Protein AF-A0A382U600-F1 (afdb_monomer_lite)

Secondary structure (DSSP, 8-state):
------TTSEEEEEETTTTT--STTBPEE-STT-EE---S-PPSEEEEEEEEEE-TT--EEE-SSPPEEEEE-SS-PPPP--TTBTBPPSS---SSEEEEEEEESTTSTT---PPEEEEEGGGTT--EE-EE-SSSSEEEEEEEE-TT-EEEEEEEEESTT-B-SSPPEEEEESSSEEPPPEEGGG-PPPSPPPEEEEEEEEEE-TT---S-EEEEEGGGTT--EE-B-SS-TT-SSTTSSEEEEEEEEEEET--EEEEEEE-B-SSS-B-SS-SSSSS-SEEHHHHHTPPPEEE-

pLDDT: mean 87.43, std 11.0, range [31.42, 98.62]

Radius of gyration: 28.25 Å; chains: 1; bounding box: 65×39×79 Å

InterPro domains:
  IPR013783 Immunoglobulin-like fold [G3DSA:2.60.40.10] (4-78)
  IPR013784 Carbohydrate-binding-like fold [SSF49452] (6-74)
  IPR013784 Carbohydrate-binding-like fold [SSF49452] (95-184)
  IPR061453 Choice-of-anchor X domain [NF041940] (228-247)

Foldseek 3Di:
DPQPFDPQKWKAKAWPVHPRDDRPRTWPDPFTSDTDTDDPPDDFDKMWIWIWIQHPVRDIDTQPDDIDIDGDDPDDDDDDDDRNPPPDPPDDDDLWAKEKAKAFALLPFPDDPQFKWKAWPQHPRATDTWDDPPPHRMTMDMGIHHQCWDKIWMWMARHGVNTAPDDTDIDTTNHHHYHDYAYRNNGHHDPDDKDFDKDKDKDADPPLPFDWKWKAWVQNVRDTHGWAQCCDQPHNHHPRRITMHIDGGRIPPDKMWMFMKRQDPVPPHGDDRPPCPVVGIDGPCVVVPHGTDMDD

Structure (mmCIF, N/CA/C/O backbone):
data_AF-A0A382U600-F1
#
_entry.id   AF-A0A382U600-F1
#
loop_
_atom_site.group_PDB
_atom_site.id
_atom_site.type_symbol
_atom_site.label_atom_id
_atom_site.label_alt_id
_atom_site.label_comp_id
_atom_site.label_asym_id
_atom_site.label_entity_id
_atom_site.label_seq_id
_atom_site.pdbx_PDB_ins_code
_atom_site.Cartn_x
_atom_site.Cartn_y
_atom_site.Cartn_z
_atom_site.occupancy
_atom_site.B_iso_or_equiv
_atom_site.auth_seq_id
_atom_site.auth_comp_id
_atom_site.auth_asym_id
_atom_site.auth_atom_id
_atom_site.pdbx_PDB_model_num
ATOM 1 N N . ALA A 1 1 ? -2.419 -12.471 22.777 1.00 31.42 1 ALA A N 1
ATOM 2 C CA . ALA A 1 1 ? -3.374 -13.246 21.961 1.00 31.42 1 ALA A CA 1
ATOM 3 C C . ALA A 1 1 ? -3.534 -12.513 20.635 1.00 31.42 1 ALA A C 1
ATOM 5 O O . ALA A 1 1 ? -3.368 -11.297 20.668 1.00 31.42 1 ALA A O 1
ATOM 6 N N . PRO A 1 2 ? -3.755 -13.184 19.492 1.00 40.12 2 PRO A N 1
ATOM 7 C CA . PRO A 1 2 ? -4.091 -12.456 18.274 1.00 40.12 2 PRO A CA 1
ATOM 8 C C . PRO A 1 2 ? -5.391 -11.695 18.557 1.00 40.12 2 PRO A C 1
ATOM 10 O O . PRO A 1 2 ? -6.394 -12.310 18.910 1.00 40.12 2 PRO A O 1
ATOM 13 N N . GLY A 1 3 ? -5.332 -10.364 18.541 1.00 42.88 3 GLY A N 1
ATOM 14 C CA . GLY A 1 3 ? -6.533 -9.541 18.596 1.00 42.88 3 GLY A CA 1
ATOM 15 C C . GLY A 1 3 ? -7.358 -9.838 17.351 1.00 42.88 3 GLY A C 1
ATOM 16 O O . GLY A 1 3 ? -6.803 -9.948 16.258 1.00 42.88 3 GLY A O 1
ATOM 17 N N . PHE A 1 4 ? -8.660 -10.040 17.514 1.00 56.75 4 PHE A N 1
ATOM 18 C CA . PHE A 1 4 ? -9.558 -10.219 16.383 1.00 56.75 4 PHE A CA 1
ATOM 19 C C . PHE A 1 4 ? -9.823 -8.838 15.786 1.00 56.75 4 PHE A C 1
ATOM 21 O O . PHE A 1 4 ? -10.598 -8.066 16.337 1.00 56.75 4 PHE A O 1
ATOM 28 N N . THR A 1 5 ? -9.125 -8.517 14.699 1.00 48.72 5 THR A N 1
ATOM 29 C CA . THR A 1 5 ? -9.205 -7.220 14.008 1.00 48.72 5 THR A CA 1
ATOM 30 C C . THR A 1 5 ? -10.061 -7.289 12.738 1.00 48.72 5 THR A C 1
ATOM 32 O O . THR A 1 5 ? -10.064 -6.368 11.919 1.00 48.72 5 THR A O 1
ATOM 35 N N . ASP A 1 6 ? -10.760 -8.405 12.517 1.00 56.22 6 ASP A N 1
ATOM 36 C CA . ASP A 1 6 ? -11.590 -8.616 11.335 1.00 56.22 6 ASP A CA 1
ATOM 37 C C . ASP A 1 6 ? -13.023 -8.126 11.582 1.00 56.22 6 ASP A C 1
ATOM 39 O O . ASP A 1 6 ? -13.769 -8.685 12.389 1.00 56.22 6 ASP A O 1
ATOM 43 N N . THR A 1 7 ? -13.418 -7.088 10.844 1.00 56.75 7 THR A N 1
ATOM 44 C CA . THR A 1 7 ? -14.756 -6.484 10.890 1.00 56.75 7 THR A CA 1
ATOM 45 C C . THR A 1 7 ? -15.862 -7.405 10.369 1.00 56.75 7 THR A C 1
ATOM 47 O O . THR A 1 7 ? -17.036 -7.064 10.506 1.00 56.75 7 THR A O 1
ATOM 50 N N . THR A 1 8 ? -15.528 -8.562 9.784 1.00 66.69 8 THR A N 1
ATOM 51 C CA . THR A 1 8 ? -16.519 -9.559 9.342 1.00 66.69 8 THR A CA 1
ATOM 52 C C . THR A 1 8 ? -16.961 -10.525 10.446 1.00 66.69 8 THR A C 1
ATOM 54 O O . THR A 1 8 ? -17.944 -11.245 10.273 1.00 66.69 8 THR A O 1
ATOM 57 N N . SER A 1 9 ? -16.279 -10.526 11.595 1.00 78.38 9 SER A N 1
ATOM 58 C CA . SER A 1 9 ? -16.643 -11.359 12.744 1.00 78.38 9 SER A CA 1
ATOM 59 C C . SER A 1 9 ? -17.726 -10.706 13.609 1.00 78.38 9 SER A C 1
ATOM 61 O O . SER A 1 9 ? -17.741 -9.494 13.823 1.00 78.38 9 SER A O 1
ATOM 63 N N . THR A 1 10 ? -18.629 -11.521 14.157 1.00 87.75 10 THR A N 1
ATOM 64 C CA . THR A 1 10 ? -19.643 -11.074 15.125 1.00 87.75 10 THR A CA 1
ATOM 65 C C . THR A 1 10 ? -19.123 -11.285 16.543 1.00 87.75 10 THR A C 1
ATOM 67 O O . THR A 1 10 ? -18.789 -12.410 16.915 1.00 87.75 10 THR A O 1
ATOM 70 N N . LEU A 1 11 ? -19.081 -10.224 17.349 1.00 91.00 11 LEU A N 1
ATOM 71 C CA . LEU A 1 11 ? -18.792 -10.317 18.779 1.00 91.00 11 LEU A CA 1
ATOM 72 C C . LEU A 1 11 ? -20.113 -10.373 19.550 1.00 91.00 11 LEU A C 1
ATOM 74 O O . LEU A 1 11 ? -20.976 -9.522 19.349 1.00 91.00 11 LEU A O 1
ATOM 78 N N . VAL A 1 12 ? -20.282 -11.364 20.422 1.00 94.88 12 VAL A N 1
ATOM 79 C CA . VAL A 1 12 ? -21.489 -11.523 21.246 1.00 94.88 12 VAL A CA 1
ATOM 80 C C . VAL A 1 12 ? -21.139 -11.625 22.729 1.00 94.88 12 VAL A C 1
ATOM 82 O O . VAL A 1 12 ? -20.096 -12.170 23.102 1.00 94.88 12 VAL A O 1
ATOM 85 N N . ILE A 1 13 ? -22.040 -11.141 23.584 1.00 94.88 13 ILE A N 1
ATOM 86 C CA . ILE A 1 13 ? -21.961 -11.304 25.040 1.00 94.88 13 ILE A CA 1
ATOM 87 C C . ILE A 1 13 ? -22.817 -12.508 25.445 1.00 94.88 13 ILE A C 1
ATOM 89 O O . ILE A 1 13 ? -24.020 -12.551 25.184 1.00 94.88 13 ILE A O 1
ATOM 93 N N . ARG A 1 14 ? -22.224 -13.494 26.121 1.00 95.94 14 ARG A N 1
ATOM 94 C CA . ARG A 1 14 ? -22.938 -14.671 26.648 1.00 95.94 14 ARG A CA 1
ATOM 95 C C . ARG A 1 14 ? -22.681 -14.829 28.133 1.00 95.94 14 ARG A C 1
ATOM 97 O O . ARG A 1 14 ? -21.549 -14.715 28.581 1.00 95.94 14 ARG A O 1
ATOM 104 N N . GLY A 1 15 ? -23.722 -15.125 28.899 1.00 95.75 15 GLY A N 1
ATOM 105 C CA . GLY A 1 15 ? -23.620 -15.186 30.348 1.00 95.75 15 GLY A CA 1
ATOM 106 C C . GLY A 1 15 ? -24.872 -15.702 31.042 1.00 95.75 15 GLY A C 1
ATOM 107 O O . GLY A 1 15 ? -25.793 -16.229 30.413 1.00 95.75 15 GLY A O 1
ATOM 108 N N . SER A 1 16 ? -24.929 -15.540 32.363 1.00 96.38 16 SER A N 1
ATOM 109 C CA . SER A 1 16 ? -26.076 -15.967 33.174 1.00 96.38 16 SER A CA 1
ATOM 110 C C . SER A 1 16 ? -27.387 -15.281 32.766 1.00 96.38 16 SER A C 1
ATOM 112 O O . SER A 1 16 ? -28.452 -15.871 32.938 1.00 96.38 16 SER A O 1
ATOM 114 N N . MET A 1 17 ? -27.314 -14.090 32.165 1.00 92.75 17 MET A N 1
ATOM 115 C CA . MET A 1 17 ? -28.452 -13.323 31.645 1.00 92.75 17 MET A CA 1
ATOM 116 C C . MET A 1 17 ? -29.133 -13.943 30.413 1.00 92.75 17 MET A C 1
ATOM 118 O O . MET A 1 17 ? -30.315 -13.699 30.196 1.00 92.75 17 MET A O 1
ATOM 122 N N . ASN A 1 18 ? -28.419 -14.742 29.611 1.00 92.81 18 ASN A N 1
ATOM 123 C CA . ASN A 1 18 ? -28.934 -15.356 28.377 1.00 92.81 18 ASN A CA 1
ATOM 124 C C . ASN A 1 18 ? -28.659 -16.870 28.306 1.00 92.81 18 ASN A C 1
ATOM 126 O O . ASN A 1 18 ? -28.671 -17.490 27.242 1.00 92.81 18 ASN A O 1
ATOM 130 N N . GLY A 1 19 ? -28.421 -17.492 29.465 1.00 94.31 19 GLY A N 1
ATOM 131 C CA . GLY A 1 19 ? -28.209 -18.934 29.569 1.00 94.31 19 GLY A CA 1
ATOM 132 C C . GLY A 1 19 ? -26.936 -19.431 28.881 1.00 94.31 19 GLY A C 1
ATOM 133 O O . GLY A 1 19 ? -26.901 -20.590 28.476 1.00 94.31 19 GLY A O 1
ATOM 134 N N . TRP A 1 20 ? -25.908 -18.583 28.752 1.00 95.81 20 TRP A N 1
ATOM 135 C CA . TRP A 1 20 ? -24.626 -18.903 28.106 1.00 95.81 20 TRP A CA 1
ATOM 136 C C . TRP A 1 20 ? -24.750 -19.312 26.631 1.00 95.81 20 TRP A C 1
ATOM 138 O O . TRP A 1 20 ? -23.931 -20.076 26.120 1.00 95.81 20 TRP A O 1
ATOM 148 N N . SER A 1 21 ? -25.780 -18.834 25.933 1.00 94.50 21 SER A N 1
ATOM 149 C CA . SER A 1 21 ? -26.072 -19.246 24.559 1.00 94.50 21 SER A CA 1
ATOM 150 C C . SER A 1 21 ? -26.734 -18.133 23.754 1.00 94.50 21 SER A C 1
ATOM 152 O O . SER A 1 21 ? -27.143 -17.115 24.307 1.00 94.50 21 SER A O 1
ATOM 154 N N . GLY A 1 22 ? -26.867 -18.360 22.448 1.00 92.25 22 GLY A N 1
ATOM 155 C CA . GLY A 1 22 ? -27.549 -17.439 21.546 1.00 92.25 22 GLY A CA 1
ATOM 156 C C . GLY A 1 22 ? -26.703 -16.229 21.159 1.00 92.25 22 GLY A C 1
ATOM 157 O O . GLY A 1 22 ? -25.559 -16.072 21.592 1.00 92.25 22 GLY A O 1
ATOM 158 N N . ASN A 1 23 ? -27.293 -15.399 20.303 1.00 92.88 23 ASN A N 1
ATOM 159 C CA . ASN A 1 23 ? -26.668 -14.206 19.730 1.00 92.88 23 ASN A CA 1
ATOM 160 C C . ASN A 1 23 ? -27.530 -12.956 19.975 1.00 92.88 23 ASN A C 1
ATOM 162 O O . ASN A 1 23 ? -27.353 -11.958 19.296 1.00 92.88 23 ASN A O 1
ATOM 166 N N . ASP A 1 24 ? -28.471 -13.010 20.927 1.00 90.25 24 ASP A N 1
ATOM 167 C CA . ASP A 1 24 ? -29.405 -11.907 21.216 1.00 90.25 24 ASP A CA 1
ATOM 168 C C . ASP A 1 24 ? -28.695 -10.640 21.728 1.00 90.25 24 ASP A C 1
ATOM 170 O O . ASP A 1 24 ? -29.292 -9.569 21.814 1.00 90.25 24 ASP A O 1
ATOM 174 N N . TRP A 1 25 ? -27.445 -10.797 22.166 1.00 93.31 25 TRP A N 1
ATOM 175 C CA . TRP A 1 25 ? -26.572 -9.738 22.660 1.00 93.31 25 TRP A CA 1
ATOM 176 C C . TRP A 1 25 ? -25.355 -9.612 21.745 1.00 93.31 25 TRP A C 1
ATOM 178 O O . TRP A 1 25 ? -24.202 -9.721 22.176 1.00 93.31 25 TRP A O 1
ATOM 188 N N . ASP A 1 26 ? -25.632 -9.472 20.455 1.00 93.75 26 ASP A N 1
ATOM 189 C CA . ASP A 1 26 ? -24.655 -9.116 19.445 1.00 93.75 26 ASP A CA 1
ATOM 190 C C . ASP A 1 26 ? -24.199 -7.670 19.634 1.00 93.75 26 ASP A C 1
ATOM 192 O O . ASP A 1 26 ? -24.979 -6.725 19.752 1.00 93.75 26 ASP A O 1
ATOM 196 N N . MET A 1 27 ? -22.887 -7.492 19.715 1.00 92.31 27 MET A N 1
ATOM 197 C CA . MET A 1 27 ? -22.295 -6.180 19.891 1.00 92.31 27 MET A CA 1
ATOM 198 C C . MET A 1 27 ? -22.169 -5.492 18.533 1.00 92.31 27 MET A C 1
ATOM 200 O O . MET A 1 27 ? -21.755 -6.088 17.538 1.00 92.31 27 MET A O 1
ATOM 204 N N . SER A 1 28 ? -22.476 -4.201 18.496 1.00 88.56 28 SER A N 1
ATOM 205 C CA . SER A 1 28 ? -22.309 -3.375 17.303 1.00 88.56 28 SER A CA 1
ATOM 206 C C . SER A 1 28 ? -20.858 -2.916 17.185 1.00 88.56 28 SER A C 1
ATOM 208 O O . SER A 1 28 ? -20.350 -2.260 18.095 1.00 88.56 28 SER A O 1
ATOM 210 N N . ASN A 1 29 ? -20.194 -3.227 16.068 1.00 82.62 29 ASN A N 1
ATOM 211 C CA . ASN A 1 29 ? -18.888 -2.646 15.753 1.00 82.62 29 ASN A CA 1
ATOM 212 C C . ASN A 1 29 ? -19.060 -1.145 15.466 1.00 82.62 29 ASN A C 1
ATOM 214 O O . ASN A 1 29 ? -19.877 -0.764 14.625 1.00 82.62 29 ASN A O 1
ATOM 218 N N . ILE A 1 30 ? -18.305 -0.300 16.165 1.00 75.62 30 ILE A N 1
ATOM 219 C CA . ILE A 1 30 ? -18.362 1.167 16.023 1.00 75.62 30 ILE A CA 1
ATOM 220 C C . ILE A 1 30 ? -17.140 1.737 15.294 1.00 75.62 30 ILE A C 1
ATOM 222 O O . ILE A 1 30 ? -16.911 2.944 15.313 1.00 75.62 30 ILE A O 1
ATOM 226 N N . GLY A 1 31 ? -16.380 0.873 14.620 1.00 60.56 31 GLY A N 1
ATOM 227 C CA 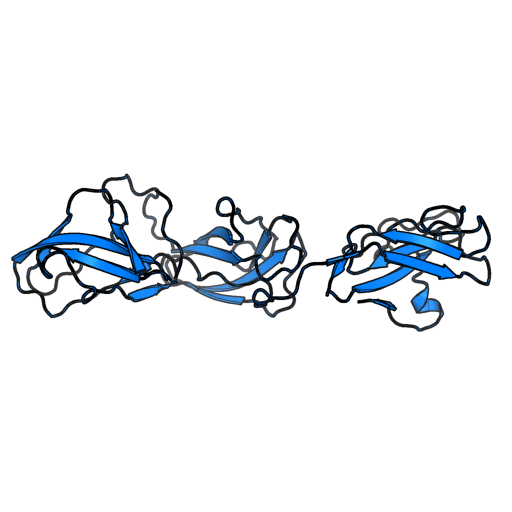. GLY A 1 31 ? -15.136 1.200 13.939 1.00 60.56 31 GLY A CA 1
ATOM 228 C C . GLY A 1 31 ? -13.949 0.509 14.599 1.00 60.56 31 GLY A C 1
ATOM 229 O O . GLY A 1 31 ? -13.669 0.705 15.782 1.00 60.56 31 GLY A O 1
ATOM 230 N N . GLY A 1 32 ? -13.230 -0.284 13.811 1.00 66.31 32 GLY A N 1
ATOM 231 C CA . GLY A 1 32 ? -12.012 -0.945 14.260 1.00 66.31 32 GLY A CA 1
ATOM 232 C C . GLY A 1 32 ? -12.225 -2.048 15.251 1.00 66.31 32 GLY A C 1
ATOM 233 O O . GLY A 1 32 ? -13.131 -2.855 15.082 1.00 66.31 32 GLY A O 1
ATOM 234 N N . ASP A 1 33 ? -11.399 -2.034 16.292 1.00 66.62 33 ASP A N 1
ATOM 235 C CA . ASP A 1 33 ? -11.400 -3.041 17.347 1.00 66.62 33 ASP A CA 1
ATOM 236 C C . ASP A 1 33 ? -12.342 -2.656 18.507 1.00 66.62 33 ASP A C 1
ATOM 238 O O . ASP A 1 33 ? -12.158 -3.089 19.645 1.00 66.62 33 ASP A O 1
ATOM 242 N N . TYR A 1 34 ? -13.352 -1.824 18.228 1.00 73.00 34 TYR A N 1
ATOM 243 C CA . TYR A 1 34 ? -14.307 -1.324 19.213 1.00 73.00 34 TYR A CA 1
ATOM 244 C C . TYR A 1 34 ? -15.705 -1.843 18.914 1.00 73.00 34 TYR A C 1
ATOM 246 O O . TYR A 1 34 ? -16.267 -1.646 17.832 1.00 73.00 34 TYR A O 1
ATOM 254 N N . TRP A 1 35 ? -16.294 -2.452 19.936 1.00 85.31 35 TRP A N 1
ATOM 255 C CA . TRP A 1 35 ? -17.664 -2.931 19.921 1.00 85.31 35 TRP A CA 1
ATOM 256 C C . TRP A 1 35 ? -18.418 -2.358 21.109 1.00 85.31 35 TRP A C 1
ATOM 258 O O . TRP A 1 35 ? -17.878 -2.225 22.206 1.00 85.31 35 TRP A O 1
ATOM 268 N N . THR A 1 36 ? -19.688 -2.038 20.894 1.00 88.75 36 THR A N 1
ATOM 269 C CA . THR A 1 36 ? -20.580 -1.547 21.940 1.00 88.75 36 THR A CA 1
ATOM 270 C C . THR A 1 36 ? -21.854 -2.372 21.990 1.00 88.75 36 THR A C 1
ATOM 272 O O . THR A 1 36 ? -22.334 -2.877 20.974 1.00 88.75 36 THR A O 1
ATOM 275 N N . TYR A 1 37 ? -22.414 -2.499 23.184 1.00 91.69 37 TYR A N 1
ATOM 276 C CA . TYR A 1 37 ? -23.719 -3.094 23.399 1.00 91.69 37 TYR A CA 1
ATOM 277 C C . TYR A 1 37 ? -24.410 -2.363 24.543 1.00 91.69 37 TYR A C 1
ATOM 279 O O . TYR A 1 37 ? -23.806 -2.120 25.586 1.00 91.69 37 TYR A O 1
ATOM 287 N N . ALA A 1 38 ? -25.676 -2.020 24.336 1.00 90.12 38 ALA A N 1
ATOM 288 C CA . ALA A 1 38 ? -26.532 -1.434 25.352 1.00 90.12 38 ALA A CA 1
ATOM 289 C C . ALA A 1 38 ? -27.762 -2.324 25.506 1.00 90.12 38 ALA A C 1
ATOM 291 O O . ALA A 1 38 ? -28.375 -2.713 24.513 1.00 90.12 38 ALA A O 1
ATOM 292 N N . SER A 1 39 ? -28.124 -2.627 26.749 1.00 86.62 39 SER A N 1
ATOM 293 C CA . SER A 1 39 ? -29.314 -3.411 27.060 1.00 86.62 39 SER A CA 1
ATOM 294 C C . SER A 1 39 ? -30.215 -2.651 28.009 1.00 86.62 39 SER A C 1
ATOM 296 O O . SER A 1 39 ? -29.767 -2.144 29.032 1.00 86.62 39 SER A O 1
ATOM 298 N N . ASP A 1 40 ? -31.500 -2.628 27.683 1.00 86.62 40 ASP A N 1
ATOM 299 C CA . ASP A 1 40 ? -32.588 -2.130 28.521 1.00 86.62 40 ASP A CA 1
ATOM 300 C C . ASP A 1 40 ? -33.379 -3.278 29.177 1.00 86.62 40 ASP A C 1
ATOM 302 O O . ASP A 1 40 ? -34.426 -3.061 29.790 1.00 86.62 40 ASP A O 1
ATOM 306 N N . THR A 1 41 ? -32.886 -4.516 29.045 1.00 84.06 41 THR A N 1
ATOM 307 C CA . THR A 1 41 ? -33.609 -5.728 29.458 1.00 84.06 41 THR A CA 1
ATOM 308 C C . THR A 1 41 ? -33.112 -6.344 30.764 1.00 84.06 41 THR A C 1
ATOM 310 O O . THR A 1 41 ? -33.801 -7.204 31.322 1.00 84.06 41 THR A O 1
ATOM 313 N N . LEU A 1 42 ? -31.955 -5.921 31.294 1.00 88.56 42 LEU A N 1
ATOM 314 C CA . LEU A 1 42 ? -31.476 -6.426 32.584 1.00 88.56 42 LEU A CA 1
ATOM 315 C C . LEU A 1 42 ? -32.212 -5.765 33.737 1.00 88.56 42 LEU A C 1
ATOM 317 O O . LEU A 1 42 ? -32.383 -4.553 33.792 1.00 88.56 42 LEU A O 1
ATOM 321 N N . SER A 1 43 ? -32.569 -6.589 34.714 1.00 90.62 43 SER A N 1
ATOM 322 C CA . SER A 1 43 ? -32.941 -6.111 36.042 1.00 90.62 43 SER A CA 1
ATOM 323 C C . SER A 1 43 ? -31.702 -5.960 36.923 1.00 90.62 43 SER A C 1
ATOM 325 O O . SER A 1 43 ? -30.703 -6.650 36.697 1.00 90.62 43 SER A O 1
ATOM 327 N N . ASP A 1 44 ? -31.808 -5.137 37.967 1.00 92.81 44 ASP A N 1
ATOM 328 C CA . ASP A 1 44 ? -30.809 -5.055 39.035 1.00 92.81 44 ASP A CA 1
ATOM 329 C C . ASP A 1 44 ? -30.435 -6.455 39.548 1.00 92.81 44 ASP A C 1
ATOM 331 O O . ASP A 1 44 ? -31.309 -7.288 39.822 1.00 92.81 44 ASP A O 1
ATOM 335 N N . GLY A 1 45 ? -29.139 -6.717 39.693 1.00 93.38 45 GLY A N 1
ATOM 336 C CA . GLY A 1 45 ? -28.636 -8.020 40.112 1.00 93.38 45 GLY A CA 1
ATOM 337 C C . GLY A 1 45 ? -27.185 -8.272 39.723 1.00 93.38 45 GLY A C 1
ATOM 338 O O . GLY A 1 45 ? -26.552 -7.456 39.057 1.00 93.38 45 GLY A O 1
ATOM 339 N N . ASP A 1 46 ? -26.684 -9.432 40.141 1.00 95.19 46 ASP A N 1
ATOM 340 C CA . ASP A 1 46 ? -25.340 -9.903 39.820 1.00 95.19 46 ASP A CA 1
ATOM 341 C C . ASP A 1 46 ? -25.399 -10.981 38.732 1.00 95.19 46 ASP A C 1
ATOM 343 O O . ASP A 1 46 ? -26.148 -11.960 38.825 1.00 95.19 46 ASP A O 1
ATOM 347 N N . TYR A 1 47 ? -24.576 -10.805 37.708 1.00 94.88 47 TYR A N 1
ATOM 348 C CA . TYR A 1 47 ? -24.472 -11.649 36.531 1.00 94.88 47 TYR A CA 1
ATOM 349 C C . TYR A 1 47 ? -23.022 -12.046 36.287 1.00 94.88 47 TYR A C 1
ATOM 351 O O . TYR A 1 47 ? -22.083 -11.435 36.794 1.00 94.88 47 TYR A O 1
ATOM 359 N N . GLU A 1 48 ? -22.862 -13.081 35.474 1.00 96.25 48 GLU A N 1
ATOM 360 C CA . GLU A 1 48 ? -21.570 -13.546 34.988 1.00 96.25 48 GLU A CA 1
ATOM 361 C C . GLU A 1 48 ? -21.620 -13.579 33.468 1.00 96.25 48 GLU A C 1
ATOM 363 O O . GLU A 1 48 ? -22.642 -13.998 32.923 1.00 96.25 48 GLU A O 1
ATOM 368 N N . TYR A 1 49 ? -20.553 -13.176 32.784 1.00 94.44 49 TYR A N 1
ATOM 369 C CA . TYR A 1 49 ? -20.525 -13.163 31.324 1.00 94.44 49 TYR A CA 1
ATOM 370 C C . TYR A 1 49 ? -19.142 -13.417 30.735 1.00 94.44 49 TYR A C 1
ATOM 372 O O . TYR A 1 49 ? -18.126 -13.387 31.432 1.00 94.44 49 TYR A O 1
ATOM 380 N N . LYS A 1 50 ? -19.142 -13.680 29.430 1.00 94.44 50 LYS A N 1
ATOM 381 C CA . LYS A 1 50 ? -17.979 -13.777 28.564 1.00 94.44 50 LYS A CA 1
ATOM 382 C C . LYS A 1 50 ? -18.245 -13.187 27.187 1.00 94.44 50 LYS A C 1
ATOM 384 O O . LYS A 1 50 ? -19.390 -13.161 26.725 1.00 94.44 50 LYS A O 1
ATOM 389 N N . TYR A 1 51 ? -17.169 -12.803 26.514 1.00 93.06 51 TYR A N 1
ATOM 390 C CA . TYR A 1 51 ? -17.179 -12.499 25.088 1.00 93.06 51 TYR A CA 1
ATOM 391 C C . TYR A 1 51 ? -16.968 -13.761 24.241 1.00 93.06 51 TYR A C 1
ATOM 393 O O . TYR A 1 51 ? -16.156 -14.634 24.571 1.00 93.06 51 TYR A O 1
ATOM 401 N N . VAL A 1 52 ? -17.693 -13.843 23.124 1.00 93.50 52 VAL A N 1
ATOM 402 C CA . VAL A 1 52 ? -17.544 -14.897 22.111 1.00 93.50 52 VAL A CA 1
ATOM 403 C C . VAL A 1 52 ? -17.454 -14.255 20.735 1.00 93.50 52 VAL A C 1
ATOM 405 O O . VAL A 1 52 ? -18.309 -13.454 20.365 1.00 93.50 52 VAL A O 1
ATOM 408 N N . VAL A 1 53 ? -16.426 -14.622 19.977 1.00 90.81 53 VAL A N 1
ATOM 409 C CA . VAL A 1 53 ? -16.260 -14.236 18.574 1.00 90.81 53 VAL A CA 1
ATOM 410 C C . VAL A 1 53 ? -16.819 -15.346 17.699 1.00 90.81 53 VAL A C 1
ATOM 412 O O . VAL A 1 53 ? -16.511 -16.518 17.910 1.00 90.81 53 VAL A O 1
ATOM 415 N N . ILE A 1 54 ? -17.629 -14.977 16.715 1.00 90.31 54 ILE A N 1
ATOM 416 C CA . ILE A 1 54 ? -18.189 -15.877 15.712 1.00 90.31 54 ILE A CA 1
ATOM 417 C C . ILE A 1 54 ? -17.688 -15.404 14.348 1.00 90.31 54 ILE A C 1
ATOM 419 O O . ILE A 1 54 ? -18.002 -14.287 13.934 1.00 90.31 54 ILE A O 1
ATOM 423 N N . ASP A 1 55 ? -16.892 -16.227 13.667 1.00 84.06 55 ASP A N 1
ATOM 424 C CA . ASP A 1 55 ? -16.385 -15.895 12.332 1.00 84.06 55 ASP A CA 1
ATOM 425 C C . ASP A 1 55 ? -17.489 -15.979 11.254 1.00 84.06 55 ASP A C 1
ATOM 427 O O . ASP A 1 55 ? -18.607 -16.444 11.499 1.00 84.06 55 ASP A O 1
ATOM 431 N N . ASN A 1 56 ? -17.176 -15.564 10.023 1.00 80.00 56 ASN A N 1
ATOM 432 C CA . ASN A 1 56 ? -18.117 -15.609 8.895 1.00 80.00 56 ASN A CA 1
ATOM 433 C C . ASN A 1 56 ? -18.541 -17.042 8.483 1.00 80.00 56 ASN A C 1
ATOM 435 O O . ASN A 1 56 ? -19.486 -17.222 7.715 1.00 80.00 56 ASN A O 1
ATOM 439 N N . MET A 1 57 ? -17.869 -18.081 8.987 1.00 82.50 57 MET A N 1
ATOM 440 C CA . MET A 1 57 ? -18.250 -19.487 8.802 1.00 82.50 57 MET A CA 1
ATOM 441 C C . MET A 1 57 ? -19.106 -20.026 9.960 1.00 82.50 57 MET A C 1
ATOM 443 O O . MET A 1 57 ? -19.568 -21.168 9.899 1.00 82.50 57 MET A O 1
ATOM 447 N N . GLY A 1 58 ? -19.355 -19.217 10.994 1.00 85.88 58 GLY A N 1
ATOM 448 C CA . GLY A 1 58 ? -20.081 -19.605 12.198 1.00 85.88 58 GLY A CA 1
ATOM 449 C C . GLY A 1 58 ? -19.221 -20.319 13.245 1.00 85.88 58 GLY A C 1
ATOM 450 O O . GLY A 1 58 ? -19.774 -20.908 14.175 1.00 85.88 58 GLY A O 1
ATOM 451 N N . THR A 1 59 ? -17.892 -20.311 13.113 1.00 88.12 59 THR A N 1
ATOM 452 C CA . THR A 1 59 ? -16.982 -20.893 14.105 1.00 88.12 59 THR A CA 1
ATOM 453 C C . THR A 1 59 ? -16.912 -19.994 15.327 1.00 88.12 59 THR A C 1
ATOM 455 O O . THR A 1 59 ? -16.605 -18.808 15.222 1.00 88.12 59 THR A O 1
ATOM 458 N N . GLU A 1 60 ? -17.151 -20.571 16.502 1.00 92.19 60 GLU A N 1
ATOM 459 C CA . GLU A 1 60 ? -17.113 -19.840 17.764 1.00 92.19 60 GLU A CA 1
ATOM 460 C C . GLU A 1 60 ? -15.740 -19.940 18.435 1.00 92.19 60 GLU A C 1
ATOM 462 O O . GLU A 1 60 ? -15.205 -21.033 18.638 1.00 92.19 60 GLU A O 1
ATOM 467 N N . SER A 1 61 ? -15.214 -18.797 18.860 1.00 91.56 61 SER A N 1
ATOM 468 C CA . SER A 1 61 ? -14.054 -18.676 19.738 1.00 91.56 61 SER A CA 1
ATOM 469 C C . SER A 1 61 ? -14.488 -17.997 21.028 1.00 91.56 61 SER A C 1
ATOM 471 O O . SER A 1 61 ? -15.008 -16.887 21.006 1.00 91.56 61 SER A O 1
ATOM 473 N N . TRP A 1 62 ? -14.293 -18.675 22.155 1.00 92.62 62 TRP A N 1
ATOM 474 C CA . TRP A 1 62 ? -14.568 -18.135 23.485 1.00 92.62 62 TRP A CA 1
ATOM 475 C C . TRP A 1 62 ? -13.296 -17.536 24.063 1.00 92.62 62 TRP A C 1
ATOM 477 O O . TRP A 1 62 ? -12.217 -18.102 23.875 1.00 92.62 62 TRP A O 1
ATOM 487 N N . GLU A 1 63 ? -13.423 -16.451 24.822 1.00 88.50 63 GLU A N 1
ATOM 488 C CA . GLU A 1 63 ? -12.284 -15.959 25.591 1.00 88.50 63 GLU A CA 1
ATOM 489 C C . GLU A 1 63 ? -11.831 -16.990 26.635 1.00 88.50 63 GLU A C 1
ATOM 491 O O . GLU A 1 63 ? -12.640 -17.711 27.246 1.00 88.50 63 GLU A O 1
ATOM 496 N N . SER A 1 64 ? -10.519 -17.075 26.830 1.00 87.94 64 SER A N 1
ATOM 497 C CA . SER A 1 64 ? -9.894 -18.110 27.655 1.00 87.94 64 SER A CA 1
ATOM 498 C C . SER A 1 64 ? -9.865 -17.782 29.149 1.00 87.94 64 SER A C 1
ATOM 500 O O . SER A 1 64 ? -9.704 -18.691 29.965 1.00 87.94 64 SER A O 1
ATOM 502 N N . THR A 1 65 ? -10.062 -16.516 29.514 1.00 88.19 65 THR A N 1
ATOM 503 C CA . THR A 1 65 ? -10.090 -16.028 30.903 1.00 88.19 65 THR A CA 1
ATOM 504 C C . THR A 1 65 ? -11.288 -16.548 31.690 1.00 88.19 65 THR A C 1
ATOM 506 O O . THR A 1 65 ? -12.219 -17.106 31.118 1.00 88.19 65 THR A O 1
ATOM 509 N N . ASP A 1 66 ? -11.281 -16.401 33.015 1.00 91.31 66 ASP A N 1
ATOM 510 C CA . ASP A 1 66 ? -12.442 -16.758 33.837 1.00 91.31 66 ASP A CA 1
ATOM 511 C C . ASP A 1 66 ? -13.669 -15.899 33.482 1.00 91.31 66 ASP A C 1
ATOM 513 O O . ASP A 1 66 ? -13.568 -14.871 32.808 1.00 91.31 66 ASP A O 1
ATOM 517 N N . ASN A 1 67 ? -14.848 -16.344 33.919 1.00 93.81 67 ASN A N 1
ATOM 518 C CA . ASN A 1 67 ? -16.077 -15.573 33.767 1.00 93.81 67 ASN A CA 1
ATOM 519 C C . ASN A 1 67 ? -15.953 -14.204 34.446 1.00 93.81 67 ASN A C 1
ATOM 521 O O . ASN A 1 67 ? -15.390 -14.075 35.535 1.00 93.81 67 ASN A O 1
ATOM 525 N N . ARG A 1 68 ? -16.521 -13.188 33.801 1.00 91.38 68 ARG A N 1
ATOM 526 C CA . ARG A 1 68 ? -16.525 -11.808 34.282 1.00 91.38 68 ARG A CA 1
ATOM 527 C C . ARG A 1 68 ? -17.751 -11.570 35.137 1.00 91.38 68 ARG A C 1
ATOM 529 O O . ARG A 1 68 ? -18.847 -11.957 34.742 1.00 91.38 68 ARG A O 1
ATOM 536 N N . THR A 1 69 ? -17.583 -10.866 36.247 1.00 92.50 69 THR A N 1
ATOM 537 C CA . THR A 1 69 ? -18.699 -10.423 37.081 1.00 92.50 69 THR A CA 1
ATOM 538 C C . THR A 1 69 ? -19.309 -9.134 36.524 1.00 92.50 69 THR A C 1
ATOM 540 O O . THR A 1 69 ? -18.603 -8.234 36.071 1.00 92.50 69 THR A O 1
ATOM 543 N N . LEU A 1 70 ? -20.633 -9.023 36.584 1.00 90.62 70 LEU A N 1
ATOM 544 C CA . LEU A 1 70 ? -21.397 -7.828 36.232 1.0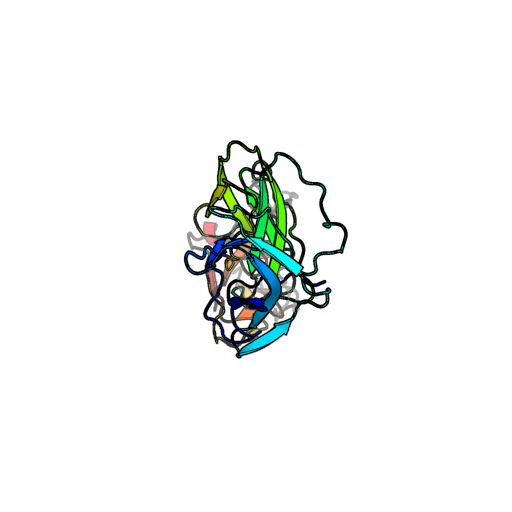0 90.62 70 LEU A CA 1
ATOM 545 C C . LEU A 1 70 ? -22.424 -7.564 37.332 1.00 90.62 70 LEU A C 1
ATOM 547 O O . LEU A 1 70 ? -23.319 -8.376 37.529 1.00 90.62 70 LEU A O 1
ATOM 551 N N . SER A 1 71 ? -22.320 -6.434 38.027 1.00 91.12 71 SER A N 1
ATOM 552 C CA . SER A 1 71 ? -23.333 -5.999 38.995 1.00 91.12 71 SER A CA 1
ATOM 553 C C . SER A 1 71 ? -24.103 -4.822 38.408 1.00 91.12 71 SER A C 1
ATOM 555 O O . SER A 1 71 ? -23.502 -3.810 38.052 1.00 91.12 71 SER A O 1
ATOM 557 N N . VAL A 1 72 ? -25.417 -4.974 38.266 1.00 89.56 72 VAL A N 1
ATOM 558 C CA . VAL A 1 72 ? -26.316 -3.969 37.688 1.00 89.56 72 VAL A CA 1
ATOM 559 C C . VAL A 1 72 ? -27.141 -3.341 38.803 1.00 89.56 72 VAL A C 1
ATOM 561 O O . VAL A 1 72 ? -27.770 -4.054 39.589 1.00 89.56 72 VAL A O 1
ATOM 564 N N . SER A 1 73 ? -27.161 -2.008 38.859 1.00 88.88 73 SER A N 1
ATOM 565 C CA . SER A 1 73 ? -28.031 -1.255 39.765 1.00 88.88 73 SER A CA 1
ATOM 566 C C . SER A 1 73 ? -28.485 0.055 39.120 1.00 88.88 73 SER A C 1
ATOM 568 O O . SER A 1 73 ? -27.731 1.029 39.098 1.00 88.88 73 SER A O 1
ATOM 570 N N . GLY A 1 74 ? -29.718 0.094 38.615 1.00 85.44 74 GLY A N 1
ATOM 571 C CA . GLY A 1 74 ? -30.207 1.207 37.798 1.00 85.44 74 GLY A CA 1
ATOM 572 C C . GLY A 1 74 ? -29.371 1.409 36.528 1.00 85.44 74 GLY A C 1
ATOM 573 O O . GLY A 1 74 ? -28.760 0.465 36.022 1.00 85.44 74 GLY A O 1
ATOM 574 N N . ASP A 1 75 ? -29.320 2.648 36.031 1.00 83.88 75 ASP A N 1
ATOM 575 C CA . ASP A 1 75 ? -28.481 3.009 34.883 1.00 83.88 75 ASP A CA 1
ATOM 576 C C . ASP A 1 75 ? -27.006 2.789 35.246 1.00 83.88 75 ASP A C 1
ATOM 578 O O . ASP A 1 75 ? -26.454 3.458 36.123 1.00 83.88 75 ASP A O 1
ATOM 582 N N . THR A 1 76 ? -26.390 1.801 34.599 1.00 80.69 76 THR A N 1
ATOM 583 C CA . THR A 1 76 ? -25.029 1.346 34.888 1.00 80.69 76 THR A CA 1
ATOM 584 C C . THR A 1 76 ? -24.183 1.477 33.627 1.00 80.69 76 THR A C 1
ATOM 586 O O . THR A 1 76 ? -24.372 0.715 32.682 1.00 80.69 76 THR A O 1
ATOM 589 N N . ASP A 1 77 ? -23.231 2.411 33.632 1.00 81.25 77 ASP A N 1
ATOM 590 C CA . ASP A 1 77 ? -22.200 2.516 32.597 1.00 81.25 77 ASP A CA 1
ATOM 591 C C . ASP A 1 77 ? -20.982 1.682 33.011 1.00 81.25 77 ASP A C 1
ATOM 593 O O . ASP A 1 77 ? -20.405 1.887 34.085 1.00 81.25 77 ASP A O 1
ATOM 597 N N . LEU A 1 78 ? -20.592 0.725 32.168 1.00 80.06 78 LEU A N 1
ATOM 598 C CA . LEU A 1 78 ? -19.406 -0.097 32.399 1.00 80.06 78 LEU A CA 1
ATOM 599 C C . LEU A 1 78 ? -18.158 0.585 31.820 1.00 80.06 78 LEU A C 1
ATOM 601 O O . LEU A 1 78 ? -18.245 1.215 30.763 1.00 80.06 78 LEU A O 1
ATOM 605 N N . PRO A 1 79 ? -16.991 0.465 32.483 1.00 76.75 79 PRO A N 1
ATOM 606 C CA . PRO A 1 79 ? -15.733 0.916 31.900 1.00 76.75 79 PRO A CA 1
ATOM 607 C C . PRO A 1 79 ? -15.398 0.108 30.640 1.00 76.75 79 PRO A C 1
ATOM 609 O O . PRO A 1 79 ? -15.907 -0.999 30.449 1.00 76.75 79 PRO A O 1
ATOM 612 N N . GLN A 1 80 ? -14.508 0.654 29.806 1.00 79.00 80 GLN A N 1
ATOM 613 C CA . GLN A 1 80 ? -13.957 -0.084 28.674 1.00 79.00 80 GLN A CA 1
ATOM 614 C C . GLN A 1 80 ? -13.318 -1.392 29.149 1.00 79.00 80 GLN A C 1
ATOM 616 O O . GLN A 1 80 ? -12.702 -1.467 30.214 1.00 79.00 80 GLN A O 1
ATOM 621 N N . ASP A 1 81 ? -13.476 -2.418 28.326 1.00 81.19 81 ASP A N 1
ATOM 622 C CA . ASP A 1 81 ? -13.052 -3.770 28.623 1.00 81.19 81 ASP A CA 1
ATOM 623 C C . ASP A 1 81 ? -12.353 -4.390 27.405 1.00 81.19 81 ASP A C 1
ATOM 625 O O . ASP A 1 81 ? -12.514 -3.922 26.277 1.00 81.19 81 ASP A O 1
ATOM 629 N N . TYR A 1 82 ? -11.558 -5.434 27.633 1.00 79.62 82 TYR A N 1
ATOM 630 C CA . TYR A 1 82 ? -10.691 -6.039 26.621 1.00 79.62 82 TYR A CA 1
ATOM 631 C C . TYR A 1 82 ? -10.928 -7.538 26.511 1.00 79.62 82 TYR A C 1
ATOM 633 O O . TYR A 1 82 ? -11.135 -8.215 27.518 1.00 79.62 82 TYR A O 1
ATOM 641 N N . TRP A 1 83 ? -10.820 -8.071 25.295 1.00 81.44 83 TRP A N 1
ATOM 642 C CA . TRP A 1 83 ? -10.731 -9.511 25.048 1.00 81.44 83 TRP A CA 1
ATOM 643 C C . TRP A 1 83 ? -9.546 -10.121 25.829 1.00 81.44 83 TRP A C 1
ATOM 645 O O . TRP A 1 83 ? -8.446 -9.573 25.791 1.00 81.44 83 TRP A O 1
ATOM 655 N N . GLU A 1 84 ? -9.749 -11.246 26.528 1.00 83.06 84 GLU A N 1
ATOM 656 C CA . GLU A 1 84 ? -8.783 -11.828 27.491 1.00 83.06 84 GLU A CA 1
ATOM 657 C C . GLU A 1 84 ? -8.423 -10.898 28.679 1.00 83.06 84 GLU A C 1
ATOM 659 O O . GLU A 1 84 ? -7.246 -10.616 28.959 1.00 83.06 84 GLU A O 1
ATOM 664 N N . ASN A 1 85 ? -9.434 -10.445 29.428 1.00 70.88 85 ASN A N 1
ATOM 665 C CA . ASN A 1 85 ? -9.236 -9.623 30.628 1.00 70.88 85 ASN A CA 1
ATOM 666 C C . ASN A 1 85 ? -8.479 -10.371 31.740 1.00 70.88 85 ASN A C 1
ATOM 668 O O . ASN A 1 85 ? -8.807 -11.497 32.103 1.00 70.88 85 ASN A O 1
ATOM 672 N N . GLY A 1 86 ? -7.460 -9.724 32.307 1.00 58.06 86 GLY A N 1
ATOM 673 C CA . GLY A 1 86 ? -6.531 -10.322 33.274 1.00 58.06 86 GLY A CA 1
ATOM 674 C C . GLY A 1 86 ? -5.106 -10.455 32.740 1.00 58.06 86 GLY A C 1
ATOM 675 O O . GLY A 1 86 ? -4.173 -10.697 33.508 1.00 58.06 86 GLY A O 1
ATOM 676 N N . THR A 1 87 ? -4.904 -10.220 31.444 1.00 57.59 87 THR A N 1
ATOM 677 C CA . THR A 1 87 ? -3.608 -9.752 30.953 1.00 57.59 87 THR A CA 1
ATOM 678 C C . THR A 1 87 ? -3.468 -8.268 31.295 1.00 57.59 87 THR A C 1
ATOM 680 O O . THR A 1 87 ? -4.451 -7.530 31.247 1.00 57.59 87 THR A O 1
ATOM 683 N N . THR A 1 88 ? -2.274 -7.816 31.704 1.00 51.22 88 THR A N 1
ATOM 684 C CA . THR A 1 88 ? -1.989 -6.374 31.747 1.00 51.22 88 THR A CA 1
ATOM 685 C C . THR A 1 88 ? -2.403 -5.824 30.389 1.00 51.22 88 THR A C 1
ATOM 687 O O . THR A 1 88 ? -1.906 -6.372 29.395 1.00 51.22 88 THR A O 1
ATOM 690 N N . PRO A 1 89 ? -3.288 -4.811 30.316 1.00 54.47 89 PRO A N 1
ATOM 691 C CA . PRO A 1 89 ? -3.576 -4.179 29.045 1.00 54.47 89 PRO A CA 1
ATOM 692 C C . PRO A 1 89 ? -2.223 -3.880 28.395 1.00 54.47 89 PRO A C 1
ATOM 694 O O . PRO A 1 89 ? -1.323 -3.383 29.084 1.00 54.47 89 PRO A O 1
ATOM 697 N N . PRO A 1 90 ? -2.005 -4.236 27.119 1.00 53.84 90 PRO A N 1
ATOM 698 C CA . PRO A 1 90 ? -0.711 -4.034 26.463 1.00 53.84 90 PRO A CA 1
ATOM 699 C C . PRO A 1 90 ? -0.322 -2.548 26.378 1.00 53.84 90 PRO A C 1
ATOM 701 O O . PRO A 1 90 ? 0.734 -2.207 25.851 1.00 53.84 90 PRO A O 1
ATOM 704 N N . TYR A 1 91 ? -1.170 -1.672 26.905 1.00 52.75 91 TYR A N 1
ATOM 705 C CA . TYR A 1 91 ? -1.093 -0.245 26.824 1.00 52.75 91 TYR A CA 1
ATOM 706 C C . TYR A 1 91 ? -1.376 0.403 28.183 1.00 52.75 91 TYR A C 1
ATOM 708 O O . TYR A 1 91 ? -2.171 -0.082 28.985 1.00 52.75 91 TYR A O 1
ATOM 716 N N . THR A 1 92 ? -0.691 1.513 28.439 1.00 59.72 92 THR A N 1
ATOM 717 C CA . THR A 1 92 ? -1.046 2.434 29.521 1.00 59.72 92 THR A CA 1
ATOM 718 C C . THR A 1 92 ? -2.010 3.438 28.923 1.00 59.72 92 THR A C 1
ATOM 720 O O . THR A 1 92 ? -1.585 4.136 28.010 1.00 59.72 92 THR A O 1
ATOM 723 N N . GLU A 1 93 ? -3.251 3.520 29.414 1.00 62.59 93 GLU A N 1
ATOM 724 C CA . GLU A 1 93 ? -4.194 4.542 28.943 1.00 62.59 93 GLU A CA 1
ATOM 725 C C . GLU A 1 93 ? -3.537 5.925 28.964 1.00 62.59 93 GLU A C 1
ATOM 727 O O . GLU A 1 93 ? -2.942 6.344 29.965 1.00 62.59 93 GLU A O 1
ATOM 732 N N . THR A 1 94 ? -3.639 6.623 27.840 1.00 70.00 94 THR A N 1
ATOM 733 C CA . THR A 1 94 ? -3.281 8.031 27.734 1.00 70.00 94 THR A CA 1
ATOM 734 C C . THR A 1 94 ? -4.537 8.836 27.441 1.00 70.00 94 THR A C 1
ATOM 736 O O . THR A 1 94 ? -5.578 8.298 27.081 1.00 70.00 94 THR A O 1
ATOM 739 N N . ASP A 1 95 ? -4.445 10.147 27.604 1.00 79.62 95 ASP A N 1
ATOM 740 C CA . ASP A 1 95 ? -5.474 11.097 27.199 1.00 79.62 95 ASP A CA 1
ATOM 741 C C . ASP A 1 95 ? -5.379 11.438 25.707 1.00 79.62 95 ASP A C 1
ATOM 743 O O . ASP A 1 95 ? -5.752 12.532 25.313 1.00 79.62 95 ASP A O 1
ATOM 747 N N . SER A 1 96 ? -4.835 10.557 24.875 1.00 86.62 96 SER A N 1
ATOM 748 C CA . SER A 1 96 ? -4.701 10.779 23.437 1.00 86.62 96 SER A CA 1
ATOM 749 C C . SER A 1 96 ? -5.709 9.939 22.658 1.00 86.62 96 SER A C 1
ATOM 751 O O . SER A 1 96 ? -6.384 9.101 23.241 1.00 86.62 96 SER A O 1
ATOM 753 N N . ILE A 1 97 ? -5.845 10.207 21.358 1.00 87.31 97 ILE A N 1
ATOM 754 C CA . ILE A 1 97 ? -6.593 9.335 20.448 1.00 87.31 97 ILE A CA 1
ATOM 755 C C . ILE A 1 97 ? -5.596 8.445 19.705 1.00 87.31 97 ILE A C 1
ATOM 757 O O . ILE A 1 97 ? -4.816 8.940 18.889 1.00 87.31 97 ILE A O 1
ATOM 761 N N . ASP A 1 98 ? -5.629 7.142 19.946 1.00 88.25 98 ASP A N 1
ATOM 762 C CA . ASP A 1 98 ? -4.776 6.146 19.304 1.00 88.25 98 ASP A CA 1
ATOM 763 C C . ASP A 1 98 ? -5.480 5.478 18.123 1.00 88.25 98 ASP A C 1
ATOM 765 O O . ASP A 1 98 ? -6.564 4.911 18.250 1.00 88.25 98 ASP A O 1
ATOM 769 N N . VAL A 1 99 ? -4.858 5.537 16.942 1.00 89.25 99 VAL A N 1
ATOM 770 C CA . VAL A 1 99 ? -5.478 5.076 15.695 1.00 89.25 99 VAL A CA 1
ATOM 771 C C . VAL A 1 99 ? -4.576 4.134 14.921 1.00 89.25 99 VAL A C 1
ATOM 773 O O . VAL A 1 99 ? -3.443 4.481 14.579 1.00 89.25 99 VAL A O 1
ATOM 776 N N . TRP A 1 100 ? -5.108 2.968 14.565 1.00 90.25 100 TRP A N 1
ATOM 777 C CA . TRP A 1 100 ? -4.473 2.044 13.627 1.00 90.25 100 TRP A CA 1
ATOM 778 C C . TRP A 1 100 ? -4.988 2.266 12.209 1.00 90.25 100 TRP A C 1
ATOM 780 O O . TRP A 1 100 ? -6.186 2.212 11.952 1.00 90.25 100 TRP A O 1
ATOM 790 N N . PHE A 1 101 ? -4.084 2.487 11.263 1.00 94.94 101 PHE A N 1
ATOM 791 C CA . PHE A 1 101 ? -4.393 2.555 9.836 1.00 94.94 101 PHE A CA 1
ATOM 792 C C . PHE A 1 101 ? -4.061 1.218 9.195 1.00 94.94 101 PHE A C 1
ATOM 794 O O . PHE A 1 101 ? -3.007 0.660 9.499 1.00 94.94 101 PHE A O 1
ATOM 801 N N . ARG A 1 102 ? -4.938 0.715 8.318 1.00 93.75 102 ARG A N 1
ATOM 802 C CA . ARG A 1 102 ? -4.816 -0.626 7.731 1.00 93.75 102 ARG A CA 1
ATOM 803 C C . ARG A 1 102 ? -5.090 -0.621 6.230 1.00 93.75 102 ARG A C 1
ATOM 805 O O . ARG A 1 102 ? -6.042 0.014 5.776 1.00 93.75 102 ARG A O 1
ATOM 812 N N . VAL A 1 103 ? -4.279 -1.349 5.471 1.00 95.44 103 VAL A N 1
ATOM 813 C CA . VAL A 1 103 ? -4.446 -1.568 4.025 1.00 95.44 103 VAL A CA 1
ATOM 814 C C . VAL A 1 103 ? -4.261 -3.047 3.704 1.00 95.44 103 VAL A C 1
ATOM 816 O O . VAL A 1 103 ? -3.448 -3.718 4.333 1.00 95.44 103 VAL A O 1
ATOM 819 N N . SER A 1 104 ? -5.028 -3.548 2.741 1.00 92.44 104 SER A N 1
ATOM 820 C CA . SER A 1 104 ? -4.897 -4.897 2.196 1.00 92.44 104 SER A CA 1
ATOM 821 C C . SER A 1 104 ? -4.216 -4.857 0.828 1.00 92.44 104 SER A C 1
ATOM 823 O O . SER A 1 104 ? -4.591 -4.056 -0.037 1.00 92.44 104 SER A O 1
ATOM 825 N N . THR A 1 105 ? -3.244 -5.744 0.622 1.00 92.94 105 THR A N 1
ATOM 826 C CA . THR A 1 105 ? -2.547 -5.943 -0.657 1.00 92.94 105 THR A CA 1
ATOM 827 C C . THR A 1 105 ? -3.240 -6.953 -1.566 1.00 92.94 105 THR A C 1
ATOM 829 O O . THR A 1 105 ? -2.818 -7.114 -2.703 1.00 92.94 105 THR A O 1
ATOM 832 N N . ALA A 1 106 ? -4.337 -7.591 -1.138 1.00 85.31 106 ALA A N 1
ATOM 833 C CA . ALA A 1 106 ? -5.008 -8.626 -1.935 1.00 85.31 106 ALA A CA 1
ATOM 834 C C . ALA A 1 106 ? -5.589 -8.107 -3.267 1.00 85.31 106 ALA A C 1
ATOM 836 O O . ALA A 1 106 ? -5.800 -8.886 -4.192 1.00 85.31 106 ALA A O 1
ATOM 837 N N . GLY A 1 107 ? -5.843 -6.799 -3.372 1.00 85.81 107 GLY A N 1
ATOM 838 C CA . GLY A 1 107 ? -6.244 -6.137 -4.617 1.00 85.81 107 GLY A CA 1
ATOM 839 C C . GLY A 1 107 ? -5.094 -5.823 -5.579 1.00 85.81 107 GLY A C 1
ATOM 840 O O . GLY A 1 107 ? -5.330 -5.454 -6.726 1.00 85.81 107 GLY A O 1
ATOM 841 N N . ILE A 1 108 ? -3.841 -5.949 -5.131 1.00 89.25 108 ILE A N 1
ATOM 842 C CA . ILE A 1 108 ? -2.655 -5.679 -5.944 1.00 89.25 108 ILE A CA 1
ATOM 843 C C . ILE A 1 108 ? -2.300 -6.961 -6.698 1.00 89.25 108 ILE A C 1
ATOM 845 O O . ILE A 1 108 ? -1.779 -7.925 -6.133 1.00 89.25 108 ILE A O 1
ATOM 849 N N . LEU A 1 109 ? -2.594 -6.975 -7.994 1.00 84.75 109 LEU A N 1
ATOM 850 C CA . LEU A 1 109 ? -2.315 -8.119 -8.850 1.00 84.75 109 LEU A CA 1
ATOM 851 C C . LEU A 1 109 ? -0.806 -8.407 -8.916 1.00 84.75 109 LEU A C 1
ATOM 853 O O . LEU A 1 109 ? -0.018 -7.536 -9.278 1.00 84.75 109 LEU A O 1
ATOM 857 N N . GLY A 1 110 ? -0.421 -9.648 -8.604 1.00 80.94 110 GLY A N 1
ATOM 858 C CA . GLY A 1 110 ? 0.977 -10.088 -8.629 1.00 80.94 110 GLY A CA 1
ATOM 859 C C . GLY A 1 110 ? 1.866 -9.403 -7.592 1.00 80.94 110 GLY A C 1
ATOM 860 O O . GLY A 1 110 ? 3.065 -9.285 -7.821 1.00 80.94 110 GLY A O 1
ATOM 861 N N . TYR A 1 111 ? 1.288 -8.945 -6.478 1.00 88.12 111 TYR A N 1
ATOM 862 C CA . TYR A 1 111 ? 2.036 -8.397 -5.350 1.00 88.12 111 TYR A CA 1
ATOM 863 C C . TYR A 1 111 ? 3.179 -9.330 -4.917 1.00 88.12 111 TYR A C 1
ATOM 865 O O . TYR A 1 111 ? 2.938 -10.477 -4.541 1.00 88.12 111 TYR A O 1
ATOM 873 N N . ASP A 1 112 ? 4.410 -8.813 -4.943 1.00 85.06 112 ASP A N 1
ATOM 874 C CA . ASP A 1 112 ? 5.647 -9.574 -4.698 1.00 85.06 112 ASP A CA 1
ATOM 875 C C . ASP A 1 112 ? 6.359 -9.130 -3.405 1.00 85.06 112 ASP A C 1
ATOM 877 O O . ASP A 1 112 ? 7.582 -9.076 -3.306 1.00 85.06 112 ASP A O 1
ATOM 881 N N . GLY A 1 113 ? 5.575 -8.766 -2.383 1.00 87.25 113 GLY A N 1
ATOM 882 C CA . GLY A 1 113 ? 6.098 -8.484 -1.041 1.00 87.25 113 GLY A CA 1
ATOM 883 C C . GLY A 1 113 ? 6.714 -7.095 -0.841 1.00 87.25 113 GLY A C 1
ATOM 884 O O . GLY A 1 113 ? 7.386 -6.874 0.170 1.00 87.25 113 GLY A O 1
ATOM 885 N N . ASP A 1 114 ? 6.476 -6.148 -1.751 1.00 93.62 114 ASP A N 1
ATOM 886 C CA . ASP A 1 114 ? 6.898 -4.755 -1.583 1.00 93.62 114 ASP A CA 1
ATOM 887 C C . ASP A 1 114 ? 6.340 -4.153 -0.289 1.00 93.62 114 ASP A C 1
ATOM 889 O O . ASP A 1 114 ? 5.156 -4.270 0.030 1.00 93.62 114 ASP A O 1
ATOM 893 N N . THR A 1 115 ? 7.185 -3.458 0.473 1.00 97.00 115 THR A N 1
ATOM 894 C CA . THR A 1 115 ? 6.748 -2.832 1.728 1.00 97.00 115 THR A CA 1
ATOM 895 C C . THR A 1 115 ? 5.671 -1.781 1.460 1.00 97.00 115 THR A C 1
ATOM 897 O O . THR A 1 115 ? 5.850 -0.889 0.629 1.00 97.00 115 THR A O 1
ATOM 900 N N . MET A 1 116 ? 4.567 -1.854 2.203 1.00 98.38 116 MET A N 1
ATOM 901 C CA . MET A 1 116 ? 3.524 -0.832 2.158 1.00 98.38 116 MET A CA 1
ATOM 902 C C . MET A 1 116 ? 3.888 0.342 3.069 1.00 98.38 116 MET A C 1
ATOM 904 O O . MET A 1 116 ? 4.406 0.149 4.168 1.00 98.38 116 MET A O 1
ATOM 908 N N . TYR A 1 117 ? 3.578 1.566 2.648 1.00 98.62 117 TYR A N 1
ATOM 909 C CA . TYR A 1 117 ? 3.792 2.786 3.432 1.00 98.62 117 TYR A CA 1
ATOM 910 C C . TYR A 1 117 ? 2.483 3.555 3.596 1.00 98.62 117 TYR A C 1
ATOM 912 O O . TYR A 1 117 ? 1.531 3.385 2.832 1.00 98.62 117 TYR A O 1
ATOM 920 N N . ILE A 1 118 ? 2.447 4.445 4.583 1.00 98.56 118 ILE A N 1
ATOM 921 C CA . ILE A 1 118 ? 1.383 5.432 4.768 1.00 98.56 118 ILE A CA 1
ATOM 922 C C . ILE A 1 118 ? 1.975 6.833 4.864 1.00 98.56 118 ILE A C 1
ATOM 924 O O . ILE A 1 118 ? 3.039 7.050 5.446 1.00 98.56 118 ILE A O 1
ATOM 928 N N . ALA A 1 119 ? 1.257 7.804 4.314 1.00 98.56 119 ALA A N 1
ATOM 9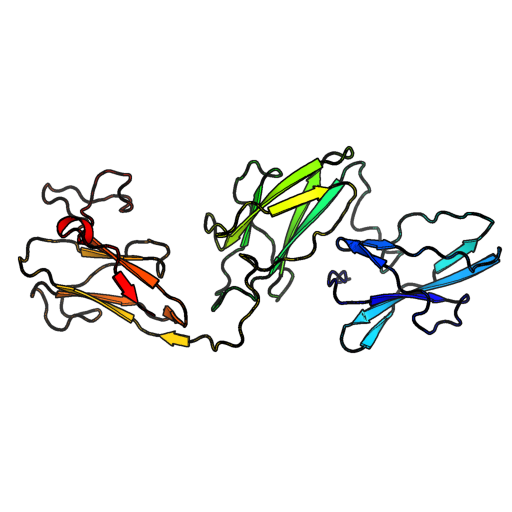29 C CA . ALA A 1 119 ? 1.577 9.213 4.445 1.00 98.56 119 ALA A CA 1
ATOM 930 C C . ALA A 1 119 ? 0.306 10.062 4.545 1.00 98.56 119 ALA A C 1
ATOM 932 O O . ALA A 1 119 ? -0.710 9.780 3.909 1.00 98.56 119 ALA A O 1
ATOM 933 N N . GLY A 1 120 ? 0.357 11.113 5.355 1.00 98.00 120 GLY A N 1
ATOM 934 C CA . GLY A 1 120 ? -0.781 11.976 5.625 1.00 98.00 120 GLY A CA 1
ATOM 935 C C . GLY A 1 120 ? -0.495 13.026 6.690 1.00 98.00 120 GLY A C 1
ATOM 936 O O . GLY A 1 120 ? 0.651 13.382 6.969 1.00 98.00 120 GLY A O 1
ATOM 937 N N . TYR A 1 121 ? -1.564 13.527 7.308 1.00 97.25 121 TYR A N 1
ATOM 938 C CA . TYR A 1 121 ? -1.486 14.526 8.379 1.00 97.25 121 TYR A CA 1
ATOM 939 C C . TYR A 1 121 ? -0.542 14.107 9.522 1.00 97.25 121 TYR A C 1
ATOM 941 O O . TYR A 1 121 ? 0.250 14.919 9.991 1.00 97.25 121 TYR A O 1
ATOM 949 N N . MET A 1 122 ? -0.587 12.833 9.923 1.00 95.56 122 MET A N 1
ATOM 950 C CA . MET A 1 122 ? 0.160 12.265 11.053 1.00 95.56 122 MET A CA 1
ATOM 951 C C . MET A 1 122 ? 1.689 12.304 10.904 1.00 95.56 122 MET A C 1
ATOM 953 O O . MET A 1 122 ? 2.404 12.242 11.898 1.00 95.56 122 MET A O 1
ATOM 957 N N . ASN A 1 123 ? 2.205 12.399 9.678 1.00 96.44 123 ASN A N 1
ATOM 958 C CA . ASN A 1 123 ? 3.639 12.343 9.375 1.00 96.44 123 ASN A CA 1
ATOM 959 C C . ASN A 1 123 ? 4.060 13.386 8.328 1.00 96.44 123 ASN A C 1
ATOM 961 O O . ASN A 1 123 ? 5.077 13.233 7.650 1.00 96.44 123 ASN A O 1
ATOM 965 N N . SER A 1 124 ? 3.296 14.480 8.216 1.00 97.31 124 SER A N 1
ATOM 966 C CA . SER A 1 124 ? 3.568 15.587 7.285 1.00 97.31 124 SER A CA 1
ATOM 967 C C . SER A 1 124 ? 3.754 15.129 5.834 1.00 97.31 124 SER A C 1
ATOM 969 O O . SER A 1 124 ? 4.586 15.676 5.116 1.00 97.31 124 SER A O 1
ATOM 971 N N . TRP A 1 125 ? 2.979 14.124 5.418 1.00 97.69 125 TRP A N 1
ATOM 972 C CA . TRP A 1 125 ? 3.029 13.506 4.091 1.00 97.69 125 TRP A CA 1
ATOM 973 C C . TRP A 1 125 ? 4.351 12.808 3.727 1.00 97.69 125 TRP A C 1
ATOM 975 O O . TRP A 1 125 ? 4.561 12.497 2.559 1.00 97.69 125 TRP A O 1
ATOM 985 N N . ASN A 1 126 ? 5.213 12.502 4.702 1.00 97.50 126 ASN A N 1
ATOM 986 C CA . ASN A 1 126 ? 6.393 11.666 4.470 1.00 97.50 126 ASN A CA 1
ATOM 987 C C . ASN A 1 126 ? 6.014 10.183 4.546 1.00 97.50 126 ASN A C 1
ATOM 989 O O . ASN A 1 126 ? 5.323 9.780 5.479 1.00 97.50 126 ASN A O 1
ATOM 993 N N . GLY A 1 127 ? 6.466 9.377 3.582 1.00 97.75 127 GLY A N 1
ATOM 994 C CA . GLY A 1 127 ? 6.211 7.936 3.553 1.00 97.75 127 GLY A CA 1
ATOM 995 C C . GLY A 1 127 ? 6.837 7.224 4.748 1.00 97.75 127 GLY A C 1
ATOM 996 O O . GLY A 1 127 ? 8.044 7.282 4.963 1.00 97.75 127 GLY A O 1
ATOM 997 N N . GLU A 1 128 ? 6.010 6.535 5.524 1.00 98.31 128 GLU A N 1
ATOM 998 C CA . GLU A 1 128 ? 6.409 5.813 6.729 1.00 98.31 128 GLU A CA 1
ATOM 999 C C . GLU A 1 128 ? 5.967 4.344 6.605 1.00 98.31 128 GLU A C 1
ATOM 1001 O O . GLU A 1 128 ? 4.798 4.099 6.294 1.00 98.31 128 GLU A O 1
ATOM 1006 N N . PRO A 1 129 ? 6.867 3.359 6.805 1.00 98.31 129 PRO A N 1
ATOM 1007 C CA . PRO A 1 129 ? 6.566 1.958 6.514 1.00 98.31 129 PRO A CA 1
ATOM 1008 C C . PRO A 1 129 ? 5.497 1.410 7.456 1.00 98.31 129 PRO A C 1
ATOM 1010 O O . PRO A 1 129 ? 5.548 1.629 8.668 1.00 98.31 129 PRO A O 1
ATOM 1013 N N . LEU A 1 130 ? 4.535 0.685 6.903 1.00 98.12 130 LEU A N 1
ATOM 1014 C CA . LEU A 1 130 ? 3.588 -0.127 7.653 1.00 98.12 130 LEU A CA 1
ATOM 1015 C C . LEU A 1 130 ? 4.257 -1.444 8.076 1.00 98.12 130 LEU A C 1
ATOM 1017 O O . LEU A 1 130 ? 5.304 -1.828 7.557 1.00 98.12 130 LEU A O 1
ATOM 1021 N N . THR A 1 131 ? 3.644 -2.151 9.020 1.00 95.00 131 THR A N 1
ATOM 1022 C CA . THR A 1 131 ? 4.052 -3.500 9.434 1.00 95.00 131 THR A CA 1
ATOM 1023 C C . THR A 1 131 ? 3.053 -4.517 8.899 1.00 95.00 131 THR A C 1
ATOM 1025 O O . THR A 1 131 ? 1.851 -4.327 9.063 1.00 95.00 131 THR A O 1
ATOM 1028 N N . GLN A 1 132 ? 3.534 -5.592 8.276 1.00 89.75 132 GLN A N 1
ATOM 1029 C CA . GLN A 1 132 ? 2.676 -6.692 7.842 1.00 89.75 132 GLN A CA 1
ATOM 1030 C C . GLN A 1 132 ? 2.101 -7.439 9.054 1.00 89.75 132 GLN A C 1
ATOM 1032 O O . GLN A 1 132 ? 2.817 -7.763 10.009 1.00 89.75 132 GLN A O 1
ATOM 1037 N N . GLU A 1 133 ? 0.803 -7.718 9.024 1.00 85.94 133 GLU A N 1
ATOM 1038 C CA . GLU A 1 133 ? 0.090 -8.428 10.082 1.00 85.94 133 GLU A CA 1
ATOM 1039 C C . GLU A 1 133 ? 0.278 -9.941 9.926 1.00 85.94 133 GLU A C 1
ATOM 1041 O O . GLU A 1 133 ? -0.562 -10.650 9.372 1.00 85.94 133 GLU A O 1
ATOM 1046 N N . GLY A 1 134 ? 1.407 -10.450 10.417 1.00 79.19 134 GLY A N 1
ATOM 1047 C CA . GLY A 1 134 ? 1.746 -11.866 10.280 1.00 79.19 134 GLY A CA 1
ATOM 1048 C C . GLY A 1 134 ? 1.999 -12.258 8.821 1.00 79.19 134 GLY A C 1
ATOM 1049 O O . GLY A 1 134 ? 2.587 -11.491 8.069 1.00 79.19 134 GLY A O 1
ATOM 1050 N N . ASP A 1 135 ? 1.574 -13.464 8.442 1.00 76.69 135 ASP A N 1
ATOM 1051 C CA . ASP A 1 135 ? 1.636 -13.971 7.064 1.00 76.69 135 ASP A CA 1
ATOM 1052 C C . ASP A 1 135 ? 0.276 -13.748 6.380 1.00 76.69 135 ASP A C 1
ATOM 1054 O O . ASP A 1 135 ? -0.500 -14.683 6.185 1.00 76.69 135 ASP A O 1
ATOM 1058 N N . SER A 1 136 ? -0.072 -12.477 6.154 1.00 81.75 136 SER A N 1
ATOM 1059 C CA . SER A 1 136 ? -1.348 -12.060 5.555 1.00 81.75 136 SER A CA 1
ATOM 1060 C C . SER A 1 136 ? -1.178 -10.893 4.581 1.00 81.75 136 SER A C 1
ATOM 1062 O O . SER A 1 136 ? -0.129 -10.250 4.519 1.00 81.75 136 SER A O 1
ATOM 1064 N N . GLU A 1 137 ? -2.233 -10.589 3.833 1.00 82.44 137 GLU A N 1
ATOM 1065 C CA . GLU A 1 137 ? -2.339 -9.433 2.942 1.00 82.44 137 GLU A CA 1
ATOM 1066 C C . GLU A 1 137 ? -2.487 -8.090 3.677 1.00 82.44 137 GLU A C 1
ATOM 1068 O O . GLU A 1 137 ? -2.509 -7.039 3.036 1.00 82.44 137 GLU A O 1
ATOM 1073 N N . PHE A 1 138 ? -2.636 -8.090 5.003 1.00 87.56 138 PHE A N 1
ATOM 1074 C CA . PHE A 1 138 ? -2.928 -6.882 5.769 1.00 87.56 138 PHE A CA 1
ATOM 1075 C C . PHE A 1 138 ? -1.658 -6.226 6.300 1.00 87.56 138 PHE A C 1
ATOM 1077 O O . PHE A 1 138 ? -0.765 -6.873 6.844 1.00 87.56 138 PHE A O 1
ATOM 1084 N N . TRP A 1 139 ? -1.606 -4.905 6.175 1.00 94.81 139 TRP A N 1
ATOM 1085 C CA . TRP A 1 139 ? -0.523 -4.062 6.661 1.00 94.81 139 TRP A CA 1
ATOM 1086 C C . TRP A 1 139 ? -1.082 -2.958 7.533 1.00 94.81 139 TRP A C 1
ATOM 1088 O O . TRP A 1 139 ? -2.094 -2.346 7.179 1.00 94.81 139 TRP A O 1
ATOM 1098 N N . SER A 1 140 ? -0.405 -2.659 8.639 1.00 93.69 140 SER A N 1
ATOM 1099 C CA . SER A 1 140 ? -0.896 -1.669 9.584 1.00 93.69 140 SER A CA 1
ATOM 1100 C C . SER A 1 140 ? 0.162 -0.853 10.294 1.00 93.69 140 SER A C 1
ATOM 1102 O O . SER A 1 140 ? 1.346 -1.193 10.347 1.00 93.69 140 SER A O 1
ATOM 1104 N N . ARG A 1 141 ? -0.277 0.297 10.809 1.00 95.06 141 ARG A N 1
ATOM 1105 C CA . ARG A 1 141 ? 0.535 1.159 11.661 1.00 95.06 141 ARG A CA 1
ATOM 1106 C C . ARG A 1 141 ? -0.326 2.001 12.579 1.00 95.06 141 ARG A C 1
ATOM 1108 O O . ARG A 1 141 ? -1.371 2.512 12.184 1.00 95.06 141 ARG A O 1
ATOM 1115 N N . HIS A 1 142 ? 0.182 2.165 13.788 1.00 92.69 142 HIS A N 1
ATOM 1116 C CA . HIS A 1 142 ? -0.390 2.983 14.841 1.00 92.69 142 HIS A CA 1
ATOM 1117 C C . HIS A 1 142 ? 0.140 4.424 14.796 1.00 92.69 142 HIS A C 1
ATOM 1119 O O . HIS A 1 142 ? 1.321 4.656 14.519 1.00 92.69 142 HIS A O 1
ATOM 1125 N N . TYR A 1 143 ? -0.748 5.375 15.085 1.00 94.62 143 TYR A N 1
ATOM 1126 C CA . TYR A 1 143 ? -0.439 6.781 15.324 1.00 94.62 143 TYR A CA 1
ATOM 1127 C C . TYR A 1 143 ? -1.282 7.330 16.472 1.00 94.62 143 TYR A C 1
ATOM 1129 O O . TYR A 1 143 ? -2.424 6.923 16.664 1.00 94.62 143 TYR A O 1
ATOM 1137 N N . THR A 1 144 ? -0.736 8.323 17.162 1.00 92.94 144 THR A N 1
ATOM 1138 C CA . THR A 1 144 ? -1.386 9.005 18.280 1.00 92.94 144 THR A CA 1
ATOM 1139 C C . THR A 1 144 ? -1.765 10.439 17.897 1.00 92.94 144 THR A C 1
ATOM 1141 O O . THR A 1 144 ? -0.991 11.138 17.237 1.00 92.94 144 THR A O 1
ATOM 1144 N N . PHE A 1 145 ? -2.945 10.888 18.325 1.00 93.06 145 PHE A N 1
ATOM 1145 C CA . PHE A 1 145 ? -3.546 12.184 18.003 1.00 93.06 145 PHE A CA 1
ATOM 1146 C C . PHE A 1 145 ? -4.041 12.915 19.258 1.00 93.06 145 PHE A C 1
ATOM 1148 O O . PHE A 1 145 ? -4.149 12.345 20.339 1.00 93.06 145 PHE A O 1
ATOM 1155 N N . ASP A 1 146 ? -4.348 14.203 19.106 1.00 91.88 146 ASP A N 1
ATOM 1156 C CA . ASP A 1 146 ? -4.886 15.041 20.182 1.00 91.88 146 ASP A CA 1
ATOM 1157 C C . ASP A 1 146 ? -6.294 14.573 20.627 1.00 91.88 146 ASP A C 1
ATOM 1159 O O . ASP A 1 146 ? -7.128 14.295 19.758 1.00 91.88 146 ASP A O 1
ATOM 1163 N N . PRO A 1 147 ? -6.599 14.539 21.943 1.00 87.56 147 PRO A N 1
ATOM 1164 C CA . PRO A 1 147 ? -7.902 14.111 22.473 1.00 87.56 147 PRO A CA 1
ATOM 1165 C C . PRO A 1 147 ? -9.100 14.920 21.994 1.00 87.56 147 PRO A C 1
ATOM 1167 O O . PRO A 1 147 ? -10.232 14.444 22.062 1.00 87.56 147 PRO A O 1
ATOM 1170 N N . SER A 1 148 ? -8.897 16.162 21.550 1.00 90.56 148 SER A N 1
ATOM 1171 C CA . SER A 1 148 ? -9.991 17.005 21.056 1.00 90.56 148 SER A CA 1
ATOM 1172 C C . SER A 1 148 ? -10.609 16.492 19.753 1.00 90.56 148 SER A C 1
ATOM 1174 O O . SER A 1 148 ? -11.665 16.982 19.342 1.00 90.56 148 SER A O 1
ATOM 1176 N N . GLY A 1 149 ? -9.987 15.487 19.132 1.00 89.19 149 GLY A N 1
ATOM 1177 C CA . GLY A 1 149 ? -10.413 14.923 17.868 1.00 89.19 149 GLY A CA 1
ATOM 1178 C C . GLY A 1 149 ? -10.024 15.800 16.685 1.00 89.19 149 GLY A C 1
ATOM 1179 O O . GLY A 1 149 ? -9.737 16.993 16.791 1.00 89.19 149 GLY A O 1
ATOM 1180 N N . THR A 1 150 ? -9.979 15.193 15.508 1.00 94.50 150 THR A N 1
ATOM 1181 C CA . THR A 1 150 ? -9.585 15.883 14.277 1.00 94.50 150 THR A CA 1
ATOM 1182 C C . THR A 1 150 ? -10.088 15.127 13.054 1.00 94.50 150 THR A C 1
ATOM 1184 O O . THR A 1 150 ? -10.533 13.988 13.145 1.00 94.50 150 THR A O 1
ATOM 1187 N N . THR A 1 151 ? -10.042 15.753 11.882 1.00 96.25 151 THR A N 1
ATOM 1188 C CA . THR A 1 151 ? -10.220 15.050 10.608 1.00 96.25 151 THR A CA 1
ATOM 1189 C C . THR A 1 151 ? -8.906 15.083 9.848 1.00 96.25 151 THR A C 1
ATOM 1191 O O . THR A 1 151 ? -8.371 16.155 9.570 1.00 96.25 151 THR A O 1
ATOM 1194 N N . VAL A 1 152 ? -8.392 13.904 9.510 1.00 96.81 152 VAL A N 1
ATOM 1195 C CA . VAL A 1 152 ? -7.082 13.728 8.883 1.00 96.81 152 VAL A CA 1
ATOM 1196 C C . VAL A 1 152 ? -7.219 13.233 7.455 1.00 96.81 152 VAL A C 1
ATOM 1198 O O . VAL A 1 152 ? -8.065 12.391 7.154 1.00 96.81 152 VAL A O 1
ATOM 1201 N N . GLY A 1 153 ? -6.370 13.764 6.577 1.00 98.12 153 GLY A N 1
ATOM 1202 C CA . GLY A 1 153 ? -6.144 13.214 5.244 1.00 98.12 153 GLY A CA 1
ATOM 1203 C C . GLY A 1 153 ? -4.957 12.252 5.251 1.00 98.12 153 GLY A C 1
ATOM 1204 O O . GLY A 1 153 ? -3.956 12.538 5.914 1.00 98.12 153 GLY A O 1
ATOM 1205 N N . TYR A 1 154 ? -5.059 11.141 4.522 1.00 98.44 154 TYR A N 1
ATOM 1206 C CA . TYR A 1 154 ? -4.003 10.131 4.393 1.00 98.44 154 TYR A CA 1
ATOM 1207 C C . TYR A 1 154 ? -4.091 9.370 3.061 1.00 98.44 154 TYR A C 1
ATOM 1209 O O . TYR A 1 154 ? -5.127 9.394 2.394 1.00 98.44 154 TYR A O 1
ATOM 1217 N N . LYS A 1 155 ? -3.002 8.704 2.667 1.00 98.38 155 LYS A N 1
ATOM 1218 C CA . LYS A 1 155 ? -2.906 7.779 1.526 1.00 98.38 155 LYS A CA 1
ATOM 1219 C C . LYS A 1 155 ? -1.888 6.680 1.810 1.00 98.38 155 LYS A C 1
ATOM 1221 O O . LYS A 1 155 ? -0.974 6.875 2.615 1.00 98.38 155 LYS A O 1
ATOM 1226 N N . PHE A 1 156 ? -2.030 5.562 1.108 1.00 98.44 156 PHE A N 1
ATOM 1227 C CA . PHE A 1 156 ? -1.050 4.482 1.116 1.00 98.44 156 PHE A CA 1
ATOM 1228 C C . PHE A 1 156 ? -0.068 4.595 -0.057 1.00 98.44 156 PHE A C 1
ATOM 1230 O O . PHE A 1 156 ? -0.321 5.295 -1.044 1.00 98.44 156 PHE A O 1
ATOM 1237 N N . GLN A 1 157 ? 1.068 3.914 0.073 1.00 98.06 157 GLN A N 1
ATOM 1238 C CA . GLN A 1 157 ? 2.055 3.740 -0.989 1.00 98.06 157 GLN A CA 1
ATOM 1239 C C . GLN A 1 157 ? 2.454 2.260 -1.073 1.00 98.06 157 GLN A C 1
ATOM 1241 O O . GLN A 1 157 ? 2.575 1.597 -0.041 1.00 98.06 157 GLN A O 1
ATOM 1246 N N . HIS A 1 158 ? 2.627 1.758 -2.290 1.00 95.25 158 HIS A N 1
ATOM 1247 C CA . HIS A 1 158 ? 3.143 0.433 -2.615 1.00 95.25 158 HIS A CA 1
ATOM 1248 C C . HIS A 1 158 ? 4.617 0.583 -3.006 1.00 95.25 158 HIS A C 1
ATOM 1250 O O . HIS A 1 158 ? 4.924 1.066 -4.095 1.00 95.25 158 HIS A O 1
ATOM 1256 N N . GLY A 1 159 ? 5.521 0.285 -2.070 1.00 94.62 159 GLY A N 1
ATOM 1257 C CA . GLY A 1 159 ? 6.876 0.832 -2.104 1.00 94.62 159 GLY A CA 1
ATOM 1258 C C . GLY A 1 159 ? 6.905 2.325 -1.744 1.00 94.62 159 GLY A C 1
ATOM 1259 O O . GLY A 1 159 ? 5.886 3.022 -1.782 1.00 94.62 159 GLY A O 1
ATOM 1260 N N . LEU A 1 160 ? 8.081 2.831 -1.360 1.00 93.56 160 LEU A N 1
ATOM 1261 C CA . LEU A 1 160 ? 8.246 4.252 -1.049 1.00 93.56 160 LEU A CA 1
ATOM 1262 C C . LEU A 1 160 ? 7.976 5.088 -2.310 1.00 93.56 160 LEU A C 1
ATOM 1264 O O . LEU A 1 160 ? 8.487 4.773 -3.381 1.00 93.56 160 LEU A O 1
ATOM 1268 N N . ASP A 1 161 ? 7.156 6.129 -2.172 1.00 91.69 161 ASP A N 1
ATOM 1269 C CA . ASP A 1 161 ? 6.683 7.012 -3.249 1.00 91.69 161 ASP A CA 1
ATOM 1270 C C . ASP A 1 161 ? 5.777 6.355 -4.312 1.00 91.69 161 ASP A C 1
ATOM 1272 O O . ASP A 1 161 ? 5.277 7.043 -5.205 1.00 91.69 161 ASP A O 1
ATOM 1276 N N . GLY A 1 162 ? 5.458 5.063 -4.185 1.00 93.19 162 GLY A N 1
ATOM 1277 C CA . GLY A 1 162 ? 4.477 4.366 -5.022 1.00 93.19 162 GLY A CA 1
ATOM 1278 C C . GLY A 1 162 ? 3.036 4.698 -4.631 1.00 93.19 162 GLY A C 1
ATOM 1279 O O . GLY A 1 162 ? 2.303 3.844 -4.141 1.00 93.19 162 GLY A O 1
ATOM 1280 N N . TRP A 1 163 ? 2.633 5.960 -4.769 1.00 96.19 163 TRP A N 1
ATOM 1281 C CA . TRP A 1 163 ? 1.346 6.465 -4.285 1.00 96.19 163 TRP A CA 1
ATOM 1282 C C . TRP A 1 163 ? 0.130 5.797 -4.926 1.00 96.19 163 TRP A C 1
ATOM 1284 O O . TRP A 1 163 ? 0.084 5.557 -6.131 1.00 96.19 163 TRP A O 1
ATOM 1294 N N . GLU A 1 164 ? -0.932 5.651 -4.133 1.00 95.81 164 GLU A N 1
ATOM 1295 C CA . GLU A 1 164 ? -2.267 5.380 -4.666 1.00 95.81 164 GLU A CA 1
ATOM 1296 C C . GLU A 1 164 ? -2.671 6.394 -5.759 1.00 95.81 164 GLU A C 1
ATOM 1298 O O . GLU A 1 164 ? -2.384 7.589 -5.664 1.00 95.81 164 GLU A O 1
ATOM 1303 N N . SER A 1 165 ? -3.424 5.954 -6.763 1.00 95.00 165 SER A N 1
ATOM 1304 C CA . SER A 1 165 ? -3.926 6.771 -7.879 1.00 95.00 165 SER A CA 1
ATOM 1305 C C . SER A 1 165 ? -5.282 7.434 -7.595 1.00 95.00 165 SER A C 1
ATOM 1307 O O . SER A 1 165 ? -5.874 8.055 -8.475 1.00 95.00 165 SER A O 1
ATOM 1309 N N . ILE A 1 166 ? -5.784 7.330 -6.363 1.00 94.00 166 ILE A N 1
ATOM 1310 C CA . ILE A 1 166 ? -7.024 7.976 -5.909 1.00 94.00 166 ILE A CA 1
ATOM 1311 C C . ILE A 1 166 ? -6.753 9.290 -5.157 1.00 94.00 166 ILE A C 1
ATOM 1313 O O . ILE A 1 166 ? -5.620 9.606 -4.777 1.00 94.00 166 ILE A O 1
ATOM 1317 N N . ASN A 1 167 ? -7.811 10.068 -4.913 1.00 97.19 167 ASN A N 1
ATOM 1318 C CA . ASN A 1 167 ? -7.753 11.232 -4.025 1.00 97.19 167 ASN A CA 1
ATOM 1319 C C . ASN A 1 167 ? -7.384 10.830 -2.588 1.00 97.19 167 ASN A C 1
ATOM 1321 O O . ASN A 1 167 ? -7.536 9.675 -2.194 1.00 97.19 167 ASN A O 1
ATOM 1325 N N . ASN A 1 168 ? -6.952 11.809 -1.790 1.00 98.00 168 ASN A N 1
ATOM 1326 C CA . ASN A 1 168 ? -6.674 11.605 -0.370 1.00 98.00 168 ASN A CA 1
ATOM 1327 C C . ASN A 1 168 ? -7.876 10.972 0.343 1.00 98.00 168 ASN A C 1
ATOM 1329 O O . ASN A 1 168 ? -9.008 11.450 0.223 1.00 98.00 168 ASN A O 1
ATOM 1333 N N . ARG A 1 169 ? -7.608 9.920 1.117 1.00 97.06 169 ARG A N 1
ATOM 1334 C CA . ARG A 1 169 ? -8.571 9.316 2.036 1.00 97.06 169 ARG A CA 1
ATOM 1335 C C . ARG A 1 169 ? -8.744 10.254 3.226 1.00 97.06 169 ARG A C 1
ATOM 1337 O O . ARG A 1 169 ? -7.800 10.943 3.609 1.00 97.06 169 ARG A O 1
ATOM 1344 N N . MET A 1 170 ? -9.940 10.285 3.806 1.00 96.19 170 MET A N 1
ATOM 1345 C CA . MET A 1 170 ? -10.264 11.133 4.955 1.00 96.19 170 MET A CA 1
ATOM 1346 C C . MET A 1 170 ? -10.782 10.272 6.106 1.00 96.19 170 MET A C 1
ATOM 1348 O O . MET A 1 170 ? -11.582 9.368 5.873 1.00 96.19 170 MET A O 1
ATOM 1352 N N . ALA A 1 171 ? -10.354 10.562 7.333 1.00 93.12 171 ALA A N 1
ATOM 1353 C CA . ALA A 1 171 ? -10.863 9.925 8.548 1.00 93.12 171 ALA A CA 1
ATOM 1354 C C . ALA A 1 171 ? -11.138 10.974 9.628 1.00 93.12 171 ALA A C 1
ATOM 1356 O O . ALA A 1 171 ? -10.302 11.843 9.876 1.00 93.12 171 ALA A O 1
ATOM 1357 N N . THR A 1 172 ? -12.303 10.889 10.269 1.00 93.81 172 THR A N 1
ATOM 1358 C CA . THR A 1 172 ? -12.636 11.688 11.452 1.00 93.81 172 THR A CA 1
ATOM 1359 C C . THR A 1 172 ? -12.330 10.866 12.694 1.00 93.81 172 THR A C 1
ATOM 1361 O O . THR A 1 172 ? -12.851 9.767 12.854 1.00 93.81 172 THR A O 1
ATOM 1364 N N . LEU A 1 173 ? -11.465 11.402 13.546 1.00 91.62 173 LEU A N 1
ATOM 1365 C CA . LEU A 1 173 ? -10.932 10.765 14.740 1.00 91.62 173 LEU A CA 1
ATOM 1366 C C . LEU A 1 173 ? -11.556 11.449 15.954 1.00 91.62 173 LEU A C 1
ATOM 1368 O O . LEU A 1 173 ? -11.399 12.659 16.123 1.00 91.62 173 LEU A O 1
ATOM 1372 N N . SER A 1 174 ? -12.285 10.693 16.768 1.00 88.25 174 SER A N 1
ATOM 1373 C CA . SER A 1 174 ? -12.968 11.205 17.968 1.00 88.25 174 SER A CA 1
ATOM 1374 C C . SER A 1 174 ? -12.788 10.325 19.203 1.00 88.25 174 SER A C 1
ATOM 1376 O O . SER A 1 174 ? -13.224 10.703 20.284 1.00 88.25 174 SER A O 1
ATOM 1378 N N . ALA A 1 175 ? -12.198 9.149 19.025 1.00 82.31 175 ALA A N 1
ATOM 1379 C CA . ALA A 1 175 ? -11.860 8.182 20.053 1.00 82.31 175 ALA A CA 1
ATOM 1380 C C . ALA A 1 175 ? -10.806 7.239 19.467 1.00 82.31 175 ALA A C 1
ATOM 1382 O O . ALA A 1 175 ? -10.639 7.196 18.239 1.00 82.31 175 ALA A O 1
ATOM 1383 N N . ASP A 1 176 ? -10.132 6.493 20.332 1.00 83.12 176 ASP A N 1
ATOM 1384 C CA . ASP A 1 176 ? -9.250 5.413 19.911 1.00 83.12 176 ASP A CA 1
ATOM 1385 C C . ASP A 1 176 ? -9.991 4.459 18.970 1.00 83.12 176 ASP A C 1
ATOM 1387 O O . ASP A 1 176 ? -11.166 4.142 19.179 1.00 83.12 176 ASP A O 1
ATOM 1391 N N . THR A 1 177 ? -9.333 4.039 17.893 1.00 80.94 17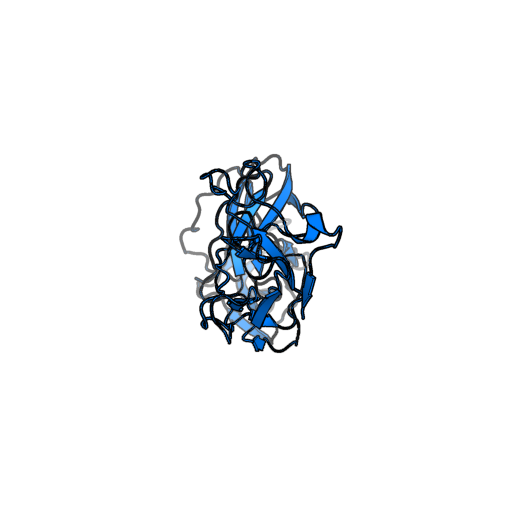7 THR A N 1
ATOM 1392 C CA . THR A 1 177 ? -9.960 3.170 16.896 1.00 80.94 177 THR A CA 1
ATOM 1393 C C . THR A 1 177 ? -8.937 2.447 16.029 1.00 80.94 177 THR A C 1
ATOM 1395 O O . THR A 1 177 ? -7.798 2.867 15.860 1.00 80.94 177 THR A O 1
ATOM 1398 N N . THR A 1 178 ? -9.371 1.371 15.394 1.00 81.81 178 THR A N 1
ATOM 1399 C CA . THR A 1 178 ? -8.676 0.801 14.244 1.00 81.81 178 THR A CA 1
ATOM 1400 C C . THR A 1 178 ? -9.485 1.192 13.013 1.00 81.81 178 THR A C 1
ATOM 1402 O O . THR A 1 178 ? -10.669 0.917 12.916 1.00 81.81 178 THR A O 1
ATOM 1405 N N . LEU A 1 179 ? -8.925 1.895 12.041 1.00 83.69 179 LEU A N 1
ATOM 1406 C CA . LEU A 1 179 ? -9.698 2.157 10.831 1.00 83.69 179 LEU A CA 1
ATOM 1407 C C . LEU A 1 179 ? -9.950 0.832 10.108 1.00 83.69 179 LEU A C 1
ATOM 1409 O O . LEU A 1 179 ? -9.059 -0.017 10.019 1.00 83.69 179 LEU A O 1
ATOM 1413 N N . GLY A 1 180 ? -11.174 0.665 9.594 1.00 77.06 180 GLY A N 1
ATOM 1414 C CA . GLY A 1 180 ? -11.489 -0.452 8.711 1.00 77.06 180 GLY A CA 1
ATOM 1415 C C . GLY A 1 180 ? -10.457 -0.508 7.589 1.00 77.06 180 GLY A C 1
ATOM 1416 O O . GLY A 1 180 ? -10.095 0.530 7.025 1.00 77.06 180 GLY A O 1
ATOM 1417 N N . TRP A 1 181 ? -9.949 -1.706 7.307 1.00 83.75 181 TRP A N 1
ATOM 1418 C CA . TRP A 1 181 ? -8.975 -1.872 6.242 1.00 83.75 181 TRP A CA 1
ATOM 1419 C C . TRP A 1 181 ? -9.601 -1.481 4.901 1.00 83.75 181 TRP A C 1
ATOM 1421 O O . TRP A 1 181 ? -10.814 -1.549 4.690 1.00 83.75 181 TRP A O 1
ATOM 1431 N N . VAL A 1 182 ? -8.746 -1.057 3.982 1.00 88.50 182 VAL A N 1
ATOM 1432 C CA . VAL A 1 182 ? -9.122 -0.720 2.610 1.00 88.50 182 VAL A CA 1
ATOM 1433 C C . VAL A 1 182 ? -8.201 -1.450 1.650 1.00 88.50 182 VAL A C 1
ATOM 1435 O O . VAL A 1 182 ? -7.057 -1.737 1.993 1.00 88.50 182 VAL A O 1
ATOM 1438 N N . TYR A 1 183 ? -8.666 -1.729 0.439 1.00 90.56 183 TYR A N 1
ATOM 1439 C CA . TYR A 1 183 ? -7.754 -2.153 -0.617 1.00 90.56 183 TYR A CA 1
ATOM 1440 C C . TYR A 1 183 ? -6.951 -0.962 -1.136 1.00 90.56 183 TYR A C 1
ATOM 1442 O O . TYR A 1 183 ? -7.468 0.164 -1.194 1.00 90.56 183 TYR A O 1
ATOM 1450 N N . PHE A 1 184 ? -5.706 -1.209 -1.543 1.00 94.69 184 PHE A N 1
ATOM 1451 C CA . PHE A 1 184 ? -4.917 -0.224 -2.279 1.00 94.69 184 PHE A CA 1
ATOM 1452 C C . PHE A 1 184 ? -5.702 0.254 -3.513 1.00 94.69 184 PHE A C 1
ATOM 1454 O O . PHE A 1 184 ? -6.304 -0.552 -4.218 1.00 94.69 184 PHE A O 1
ATOM 1461 N N . ASN A 1 185 ? -5.783 1.570 -3.731 1.00 93.44 185 ASN A N 1
ATOM 1462 C CA . ASN A 1 185 ? -6.628 2.196 -4.766 1.00 93.44 185 ASN A CA 1
ATOM 1463 C C . ASN A 1 185 ? -8.144 1.930 -4.664 1.00 93.44 185 ASN A C 1
ATOM 1465 O O . ASN A 1 185 ? -8.887 2.338 -5.552 1.00 93.44 185 ASN A O 1
ATOM 1469 N N . ASN A 1 186 ? -8.624 1.325 -3.572 1.00 90.50 186 ASN A N 1
ATOM 1470 C CA . ASN A 1 186 ? -9.976 0.759 -3.451 1.00 90.50 186 ASN A CA 1
ATOM 1471 C C . ASN A 1 186 ? -10.286 -0.324 -4.496 1.00 90.50 186 ASN A C 1
ATOM 1473 O O . ASN A 1 186 ? -11.460 -0.568 -4.771 1.00 90.50 186 ASN A O 1
ATOM 1477 N N . GLU A 1 187 ? -9.258 -0.968 -5.049 1.00 86.06 187 GLU A N 1
ATOM 1478 C CA . GLU A 1 187 ? -9.435 -2.036 -6.027 1.00 86.06 187 GLU A CA 1
ATOM 1479 C C . GLU A 1 187 ? -9.521 -3.384 -5.302 1.00 86.06 187 GLU A C 1
ATOM 1481 O O . GLU A 1 187 ? -8.547 -3.786 -4.667 1.00 86.06 187 GLU A O 1
ATOM 1486 N N . PRO A 1 188 ? -10.671 -4.076 -5.316 1.00 80.88 188 PRO A N 1
ATOM 1487 C CA . PRO A 1 188 ? -10.774 -5.395 -4.711 1.00 80.88 188 PRO A CA 1
ATOM 1488 C C . PRO A 1 188 ? -9.987 -6.448 -5.514 1.00 80.88 188 PRO A C 1
ATOM 1490 O O . PRO A 1 188 ? -9.701 -6.243 -6.693 1.00 80.88 188 PRO A O 1
ATOM 1493 N N . PRO A 1 189 ? -9.674 -7.608 -4.908 1.00 80.12 189 PRO A N 1
ATOM 1494 C CA . PRO A 1 189 ? -9.082 -8.733 -5.617 1.00 80.12 189 PRO A CA 1
ATOM 1495 C C . PRO A 1 189 ? -9.935 -9.125 -6.821 1.00 80.12 189 PRO A C 1
ATOM 1497 O O . PRO A 1 189 ? -11.168 -9.118 -6.756 1.00 80.12 189 PRO A O 1
ATOM 1500 N N . THR A 1 190 ? -9.272 -9.508 -7.905 1.00 76.62 190 THR A N 1
ATOM 1501 C CA . THR A 1 190 ? -9.937 -10.041 -9.095 1.00 76.62 190 THR A CA 1
ATOM 1502 C C . THR A 1 190 ? -9.763 -11.555 -9.153 1.00 76.62 190 THR A C 1
ATOM 1504 O O . THR A 1 190 ? -8.766 -12.088 -8.674 1.00 76.62 190 THR A O 1
ATOM 1507 N N . ASP A 1 191 ? -10.701 -12.251 -9.800 1.00 73.50 191 ASP A N 1
ATOM 1508 C CA . ASP A 1 191 ? -10.562 -13.682 -10.116 1.00 73.50 191 ASP A CA 1
ATOM 1509 C C . ASP A 1 191 ? -9.598 -13.931 -11.300 1.00 73.50 191 ASP A C 1
ATOM 1511 O O . ASP A 1 191 ? -9.545 -15.036 -11.845 1.00 73.50 191 ASP A O 1
ATOM 1515 N N . ALA A 1 192 ? -8.880 -12.902 -11.766 1.00 72.94 192 ALA A N 1
ATOM 1516 C CA . ALA A 1 192 ? -7.938 -13.042 -12.865 1.00 72.94 192 ALA A CA 1
ATOM 1517 C C . ALA A 1 192 ? -6.732 -13.876 -12.417 1.00 72.94 192 ALA A C 1
ATOM 1519 O O . ALA A 1 192 ? -6.118 -13.604 -11.385 1.00 72.94 192 ALA A O 1
ATOM 1520 N N . GLU A 1 193 ? -6.366 -14.882 -13.211 1.00 72.88 193 GLU A N 1
ATOM 1521 C CA . GLU A 1 193 ? -5.124 -15.611 -12.972 1.00 72.88 193 GLU A CA 1
ATOM 1522 C C . GLU A 1 193 ? -3.932 -14.679 -13.216 1.00 72.88 193 GLU A C 1
ATOM 1524 O O . GLU A 1 193 ? -3.807 -14.081 -14.287 1.00 72.88 193 GLU A O 1
ATOM 1529 N N . VAL A 1 194 ? -3.053 -14.574 -12.218 1.00 77.25 194 VAL A N 1
ATOM 1530 C CA . VAL A 1 194 ? -1.770 -13.881 -12.354 1.00 77.25 194 VAL A CA 1
ATOM 1531 C C . VAL A 1 194 ? -0.912 -14.669 -13.339 1.00 77.25 194 VAL A C 1
ATOM 1533 O O . VAL A 1 194 ? -0.594 -15.838 -13.103 1.00 77.25 194 VAL A O 1
ATOM 1536 N N . LEU A 1 195 ? -0.527 -14.029 -14.440 1.00 81.75 195 LEU A N 1
ATOM 1537 C CA . LEU A 1 195 ? 0.377 -14.606 -15.432 1.00 81.75 195 LEU A CA 1
ATOM 1538 C C . LEU A 1 195 ? 1.725 -13.900 -15.367 1.00 81.75 195 LEU A C 1
ATOM 1540 O O . LEU A 1 195 ? 1.785 -12.687 -15.227 1.00 81.75 195 LEU A O 1
ATOM 1544 N N . TYR A 1 196 ? 2.806 -14.655 -15.518 1.00 85.88 196 TYR A N 1
ATOM 1545 C CA . TYR A 1 196 ? 4.147 -14.100 -15.664 1.00 85.88 196 TYR A CA 1
ATOM 1546 C C . TYR A 1 196 ? 4.629 -14.389 -17.081 1.00 85.88 196 TYR A C 1
ATOM 1548 O O . TYR A 1 196 ? 4.647 -15.548 -17.506 1.00 85.88 196 TYR A O 1
ATOM 1556 N N . ALA A 1 197 ? 4.994 -13.343 -17.816 1.00 88.69 197 ALA A N 1
ATOM 1557 C CA . ALA A 1 197 ? 5.472 -13.440 -19.188 1.00 88.69 197 ALA A CA 1
ATOM 1558 C C . ALA A 1 197 ? 6.876 -12.849 -19.330 1.00 88.69 197 ALA A C 1
ATOM 1560 O O . ALA A 1 197 ? 7.235 -11.883 -18.661 1.00 88.69 197 ALA A O 1
ATOM 1561 N N . THR A 1 198 ? 7.662 -13.421 -20.239 1.00 92.56 198 THR A N 1
ATOM 1562 C CA . THR A 1 198 ? 8.884 -12.783 -20.730 1.00 92.56 198 THR A CA 1
ATOM 1563 C C . THR A 1 198 ? 8.501 -11.824 -21.856 1.00 92.56 198 THR A C 1
ATOM 1565 O O . THR A 1 198 ? 7.870 -12.236 -22.832 1.00 92.56 198 THR A O 1
ATOM 1568 N N . VAL A 1 199 ? 8.879 -10.554 -21.723 1.00 94.81 199 VAL A N 1
ATOM 1569 C CA . VAL A 1 199 ? 8.609 -9.489 -22.696 1.00 94.81 199 VAL A CA 1
ATOM 1570 C C . VAL A 1 199 ? 9.926 -9.012 -23.291 1.00 94.81 199 VAL A C 1
ATOM 1572 O O . VAL A 1 199 ? 10.847 -8.655 -22.562 1.00 94.81 199 VAL A O 1
ATOM 1575 N N . THR A 1 200 ? 10.010 -8.965 -24.619 1.00 96.56 200 THR A N 1
ATOM 1576 C CA . THR A 1 200 ? 11.128 -8.332 -25.327 1.00 96.56 200 THR A CA 1
ATOM 1577 C C . THR A 1 200 ? 10.677 -6.980 -25.854 1.00 96.56 200 THR A C 1
ATOM 1579 O O . THR A 1 200 ? 9.731 -6.909 -26.638 1.00 96.56 200 THR A O 1
ATOM 1582 N N . LEU A 1 201 ? 11.347 -5.911 -25.425 1.00 97.25 201 LEU A N 1
ATOM 1583 C CA . LEU A 1 201 ? 11.178 -4.587 -26.020 1.00 97.25 201 LEU A CA 1
ATOM 1584 C C . LEU A 1 201 ? 12.232 -4.406 -27.106 1.00 97.25 201 LEU A C 1
ATOM 1586 O O . LEU A 1 201 ? 13.383 -4.799 -26.923 1.00 97.25 201 LEU A O 1
ATOM 1590 N N . THR A 1 202 ? 11.834 -3.805 -28.222 1.00 96.69 202 THR A N 1
ATOM 1591 C CA . THR A 1 202 ? 12.698 -3.599 -29.386 1.00 96.69 202 THR A CA 1
ATOM 1592 C C . THR A 1 202 ? 12.557 -2.173 -29.886 1.00 96.69 202 THR A C 1
ATOM 1594 O O . THR A 1 202 ? 11.444 -1.661 -30.021 1.00 96.69 202 THR A O 1
ATOM 1597 N N . LEU A 1 203 ? 13.686 -1.546 -30.194 1.00 95.94 203 LEU A N 1
ATOM 1598 C CA . LEU A 1 203 ? 13.766 -0.262 -30.873 1.00 95.94 203 LEU A CA 1
ATOM 1599 C C . LEU A 1 203 ? 14.688 -0.393 -32.081 1.00 95.94 203 LEU A C 1
ATOM 1601 O O . LEU A 1 203 ? 15.768 -0.961 -31.978 1.00 95.94 203 LEU A O 1
ATOM 1605 N N . VAL A 1 204 ? 14.268 0.163 -33.216 1.00 95.12 204 VAL A N 1
ATOM 1606 C CA . VAL A 1 204 ? 15.069 0.200 -34.446 1.00 95.12 204 VAL A CA 1
ATOM 1607 C C . VAL A 1 204 ? 15.537 1.633 -34.694 1.00 95.12 204 VAL A C 1
ATOM 1609 O O . VAL A 1 204 ? 14.716 2.514 -34.950 1.00 95.12 204 VAL A O 1
ATOM 1612 N N . ASP A 1 205 ? 16.846 1.867 -34.624 1.00 92.12 205 ASP A N 1
ATOM 1613 C CA . ASP A 1 205 ? 17.488 3.121 -35.022 1.00 92.12 205 ASP A CA 1
ATOM 1614 C C . ASP A 1 205 ? 17.954 3.026 -36.480 1.00 92.12 205 ASP A C 1
ATOM 1616 O O . ASP A 1 205 ? 19.100 2.697 -36.782 1.00 92.12 205 ASP A O 1
ATOM 1620 N N . GLU A 1 206 ? 17.061 3.350 -37.417 1.00 87.88 206 GLU A N 1
ATOM 1621 C CA . GLU A 1 206 ? 17.368 3.285 -38.854 1.00 87.88 206 GLU A CA 1
ATOM 1622 C C . GLU A 1 206 ? 18.541 4.190 -39.280 1.00 87.88 206 GLU A C 1
ATOM 1624 O O . GLU A 1 206 ? 19.151 3.965 -40.330 1.00 87.88 206 GLU A O 1
ATOM 1629 N N . ALA A 1 207 ? 18.850 5.235 -38.502 1.00 86.75 207 ALA A N 1
ATOM 1630 C CA . ALA A 1 207 ? 19.916 6.182 -38.810 1.00 86.75 207 ALA A CA 1
ATOM 1631 C C . ALA A 1 207 ? 21.265 5.801 -38.178 1.00 86.75 207 ALA A C 1
ATOM 1633 O O . ALA A 1 207 ? 22.280 6.383 -38.577 1.00 86.75 207 ALA A O 1
ATOM 1634 N N . ASN A 1 208 ? 21.285 4.842 -37.243 1.00 81.81 208 ASN A N 1
ATOM 1635 C CA . ASN A 1 208 ? 22.453 4.461 -36.440 1.00 81.81 208 ASN A CA 1
ATOM 1636 C C . ASN A 1 208 ? 23.155 5.679 -35.811 1.00 81.81 208 ASN A C 1
ATOM 1638 O O . ASN A 1 208 ? 24.376 5.845 -35.905 1.00 81.81 208 ASN A O 1
ATOM 1642 N N . GLY A 1 209 ? 22.357 6.592 -35.257 1.00 85.38 209 GLY A N 1
ATOM 1643 C CA . GLY A 1 209 ? 22.810 7.846 -34.662 1.00 85.38 209 GLY A CA 1
ATOM 1644 C C . GLY A 1 209 ? 22.957 7.800 -33.142 1.00 85.38 209 GLY A C 1
ATOM 1645 O O . GLY A 1 209 ? 23.688 8.630 -32.598 1.00 85.38 209 GLY A O 1
ATOM 1646 N N . PHE A 1 210 ? 22.286 6.862 -32.475 1.00 89.19 210 PHE A N 1
ATOM 1647 C CA . PHE A 1 210 ? 22.267 6.736 -31.016 1.00 89.19 210 PHE A CA 1
ATOM 1648 C C . PHE A 1 210 ? 23.302 5.718 -30.524 1.00 89.19 210 PHE A C 1
ATOM 1650 O O . PHE A 1 210 ? 23.692 4.811 -31.259 1.00 89.19 210 PHE A O 1
ATOM 1657 N N . GLN A 1 211 ? 23.798 5.898 -29.295 1.00 86.69 211 GLN A 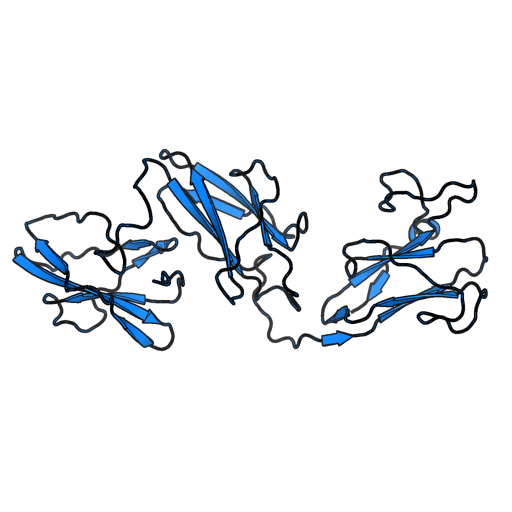N 1
ATOM 1658 C CA . GLN A 1 211 ? 24.963 5.147 -28.794 1.00 86.69 211 GLN A CA 1
ATOM 1659 C C . GLN A 1 211 ? 24.720 4.429 -27.463 1.00 86.69 211 GLN A C 1
ATOM 1661 O O . GLN A 1 211 ? 25.433 3.468 -27.173 1.00 86.69 211 GLN A O 1
ATOM 1666 N N . ASP A 1 212 ? 23.737 4.851 -26.663 1.00 91.19 212 ASP A N 1
ATOM 1667 C CA . ASP A 1 212 ? 23.414 4.209 -25.384 1.00 91.19 212 ASP A CA 1
ATOM 1668 C C . ASP A 1 212 ? 21.896 4.207 -25.170 1.00 91.19 212 ASP A C 1
ATOM 1670 O O . ASP A 1 212 ? 21.341 5.038 -24.451 1.00 91.19 212 ASP A O 1
ATOM 1674 N N . ILE A 1 213 ? 21.204 3.279 -25.839 1.00 93.94 213 ILE A N 1
ATOM 1675 C CA . ILE A 1 213 ? 19.747 3.166 -25.727 1.00 93.94 213 ILE A CA 1
ATOM 1676 C C . ILE A 1 213 ? 19.371 2.378 -24.473 1.00 93.94 213 ILE A C 1
ATOM 1678 O O . ILE A 1 213 ? 19.783 1.234 -24.269 1.00 93.94 213 ILE A O 1
ATOM 1682 N N . ARG A 1 214 ? 18.510 2.980 -23.652 1.00 94.75 214 ARG A N 1
ATOM 1683 C CA . ARG A 1 214 ? 17.872 2.361 -22.487 1.00 94.75 214 ARG A CA 1
ATOM 1684 C C . ARG A 1 214 ? 16.362 2.309 -22.671 1.00 94.75 214 ARG A C 1
ATOM 1686 O O . ARG A 1 214 ? 15.767 3.220 -23.243 1.00 94.75 214 ARG A O 1
ATOM 1693 N N . PHE A 1 215 ? 15.732 1.293 -22.097 1.00 95.38 215 PHE A N 1
ATOM 1694 C CA . PHE A 1 215 ? 14.279 1.164 -22.001 1.00 95.38 215 PHE A CA 1
ATOM 1695 C C . PHE A 1 215 ? 13.807 1.522 -20.593 1.00 95.38 215 PHE A C 1
ATOM 1697 O O . PHE A 1 215 ? 14.519 1.282 -19.620 1.00 95.38 215 PHE A O 1
ATOM 1704 N N . LYS A 1 216 ? 12.607 2.086 -20.466 1.00 92.56 216 LYS A N 1
ATOM 1705 C CA . LYS A 1 216 ? 11.943 2.274 -19.169 1.00 92.56 216 LYS A CA 1
ATOM 1706 C C . LYS A 1 216 ? 10.434 2.354 -19.337 1.00 92.56 216 LYS A C 1
ATOM 1708 O O . LYS A 1 216 ? 9.944 2.752 -20.394 1.00 92.56 216 LYS A O 1
ATOM 1713 N N . GLY A 1 217 ? 9.705 2.037 -18.278 1.00 92.31 217 GLY A N 1
ATOM 1714 C CA . GLY A 1 217 ? 8.257 2.151 -18.268 1.00 92.31 217 GLY A CA 1
ATOM 1715 C C . GLY A 1 217 ? 7.662 1.774 -16.926 1.00 92.31 217 GLY A C 1
ATOM 1716 O O . GLY A 1 217 ? 8.367 1.563 -15.942 1.00 92.31 217 GLY A O 1
ATOM 1717 N N . THR A 1 218 ? 6.345 1.659 -16.892 1.00 91.88 218 THR A N 1
ATOM 1718 C CA . THR A 1 218 ? 5.592 1.265 -15.693 1.00 91.88 218 THR A CA 1
ATOM 1719 C C . THR A 1 218 ? 6.020 -0.100 -15.140 1.00 91.88 218 THR A C 1
ATOM 1721 O O . THR A 1 218 ? 6.064 -0.266 -13.926 1.00 91.88 218 THR A O 1
ATOM 1724 N N . MET A 1 219 ? 6.444 -1.042 -15.994 1.00 90.00 219 MET A N 1
ATOM 1725 C CA . MET A 1 219 ? 6.953 -2.362 -15.584 1.00 90.00 219 MET A CA 1
ATOM 1726 C C . MET A 1 219 ? 8.290 -2.314 -14.830 1.00 90.00 219 MET A C 1
ATOM 1728 O O . MET A 1 219 ? 8.629 -3.267 -14.139 1.00 90.00 219 MET A O 1
ATOM 1732 N N . THR A 1 220 ? 9.054 -1.227 -14.958 1.00 89.19 220 THR A N 1
ATOM 1733 C CA . THR A 1 220 ? 10.324 -1.016 -14.243 1.00 89.19 220 THR A CA 1
ATOM 1734 C C . THR A 1 220 ? 10.221 0.107 -13.217 1.00 89.19 220 THR A C 1
ATOM 1736 O O . THR A 1 220 ? 11.243 0.609 -12.755 1.00 89.19 220 THR A O 1
ATOM 1739 N N . ASN A 1 221 ? 9.002 0.555 -12.891 1.00 87.06 221 ASN A N 1
ATOM 1740 C CA . ASN A 1 221 ? 8.762 1.772 -12.114 1.00 87.06 221 ASN A CA 1
ATOM 1741 C C . ASN A 1 221 ? 9.576 2.973 -12.642 1.00 87.06 221 ASN A C 1
ATOM 1743 O O . ASN A 1 221 ? 10.201 3.719 -11.892 1.00 87.06 221 ASN A O 1
ATOM 1747 N N . TRP A 1 222 ? 9.631 3.102 -13.970 1.00 89.12 222 TRP A N 1
ATOM 1748 C CA . TRP A 1 222 ? 10.407 4.096 -14.713 1.00 89.12 222 TRP A CA 1
ATOM 1749 C C . TRP A 1 222 ? 11.930 4.059 -14.506 1.00 89.12 222 TRP A C 1
ATOM 1751 O O . TRP A 1 222 ? 12.625 4.939 -15.018 1.00 89.12 222 TRP A O 1
ATOM 1761 N N . ALA A 1 223 ? 12.476 3.029 -13.855 1.00 88.69 223 ALA A N 1
ATOM 1762 C CA . ALA A 1 223 ? 13.914 2.789 -13.829 1.00 88.69 223 ALA A CA 1
ATOM 1763 C C . ALA A 1 223 ? 14.429 2.423 -15.231 1.00 88.69 223 ALA A C 1
ATOM 1765 O O . ALA A 1 223 ? 13.755 1.719 -15.992 1.00 88.69 223 ALA A O 1
ATOM 1766 N N . VAL A 1 224 ? 15.631 2.900 -15.567 1.00 90.75 224 VAL A N 1
ATOM 1767 C CA . VAL A 1 224 ? 16.293 2.607 -16.845 1.00 90.75 224 VAL A CA 1
ATOM 1768 C C . VAL A 1 224 ? 16.850 1.184 -16.879 1.00 90.75 224 VAL A C 1
ATOM 1770 O O . VAL A 1 224 ? 17.513 0.731 -15.947 1.00 90.75 224 VAL A O 1
ATOM 1773 N N . VAL A 1 225 ? 16.620 0.496 -17.992 1.00 94.12 225 VAL A N 1
ATOM 1774 C CA . VAL A 1 225 ? 17.099 -0.858 -18.284 1.00 94.12 225 VAL A CA 1
ATOM 1775 C C . VAL A 1 225 ? 17.952 -0.817 -19.545 1.00 94.12 225 VAL A C 1
ATOM 1777 O O . VAL A 1 225 ? 17.624 -0.108 -20.493 1.00 94.12 225 VAL A O 1
ATOM 1780 N N . GLN A 1 226 ? 19.066 -1.553 -19.560 1.00 95.50 226 GLN A N 1
ATOM 1781 C CA . GLN A 1 226 ? 19.959 -1.581 -20.720 1.00 95.50 226 GLN A CA 1
ATOM 1782 C C . GLN A 1 226 ? 19.267 -2.152 -21.961 1.00 95.50 226 GLN A C 1
ATOM 1784 O O . GLN A 1 226 ? 18.676 -3.231 -21.889 1.00 95.50 226 GLN A O 1
ATOM 1789 N N . GLY A 1 227 ? 19.386 -1.439 -23.083 1.00 96.56 227 GLY A N 1
ATOM 1790 C CA . GLY A 1 227 ? 19.153 -1.974 -24.419 1.00 96.56 227 GLY A CA 1
ATOM 1791 C C . GLY A 1 227 ? 20.446 -2.524 -25.023 1.00 96.56 227 GLY A C 1
ATOM 1792 O O . GLY A 1 227 ? 21.526 -1.993 -24.777 1.00 96.56 227 GLY A O 1
ATOM 1793 N N . TYR A 1 228 ? 20.353 -3.582 -25.816 1.00 97.12 228 TYR A N 1
ATOM 1794 C CA . TYR A 1 228 ? 21.491 -4.283 -26.404 1.00 97.12 228 TYR A CA 1
ATOM 1795 C C . TYR A 1 228 ? 21.352 -4.361 -27.927 1.00 97.12 228 TYR A C 1
ATOM 1797 O O . TYR A 1 228 ? 20.304 -4.775 -28.413 1.00 97.12 228 TYR A O 1
ATOM 1805 N N . ASP A 1 229 ? 22.418 -3.979 -28.632 1.00 96.06 229 ASP A N 1
ATOM 1806 C CA . ASP A 1 229 ? 22.645 -4.135 -30.083 1.00 96.06 229 ASP A CA 1
ATOM 1807 C C . ASP A 1 229 ? 23.956 -4.935 -30.282 1.00 96.06 229 ASP A C 1
ATOM 1809 O O . ASP A 1 229 ? 24.932 -4.502 -30.902 1.00 96.06 229 ASP A O 1
ATOM 1813 N N . ASP A 1 230 ? 24.072 -6.063 -29.574 1.00 96.25 230 ASP A N 1
ATOM 1814 C CA . ASP A 1 230 ? 25.294 -6.873 -29.471 1.00 96.25 230 ASP A CA 1
ATOM 1815 C C . ASP A 1 230 ? 25.084 -8.378 -29.736 1.00 96.25 230 ASP A C 1
ATOM 1817 O O . ASP A 1 230 ? 25.995 -9.187 -29.521 1.00 96.25 230 ASP A O 1
ATOM 1821 N N . GLY A 1 231 ? 23.919 -8.761 -30.260 1.00 96.25 231 GLY A N 1
ATOM 1822 C CA . GLY A 1 231 ? 23.499 -10.142 -30.503 1.00 96.25 231 GLY A CA 1
ATOM 1823 C C . GLY A 1 231 ? 23.072 -10.886 -29.235 1.00 96.25 231 GLY A C 1
ATOM 1824 O O . GLY A 1 231 ? 23.177 -12.117 -29.174 1.00 96.25 231 GLY A O 1
ATOM 1825 N N . THR A 1 232 ? 22.671 -10.159 -28.188 1.00 95.94 232 THR A N 1
ATOM 1826 C CA . THR A 1 232 ? 22.193 -10.714 -26.914 1.00 95.94 232 THR A CA 1
ATOM 1827 C C . THR A 1 232 ? 20.884 -10.056 -26.467 1.00 95.94 232 THR A C 1
ATOM 1829 O O . THR A 1 232 ? 20.422 -9.097 -27.067 1.00 95.94 232 THR A O 1
ATOM 1832 N N . ASN A 1 233 ? 20.256 -10.571 -25.402 1.00 95.56 233 ASN A N 1
ATOM 1833 C CA . ASN A 1 233 ? 19.064 -9.958 -24.789 1.00 95.56 233 ASN A CA 1
ATOM 1834 C C . ASN A 1 233 ? 17.909 -9.671 -25.771 1.00 95.56 233 ASN A C 1
ATOM 1836 O O . ASN A 1 233 ? 17.189 -8.685 -25.632 1.00 95.56 233 ASN A O 1
ATOM 1840 N N . GLY A 1 234 ? 17.683 -10.600 -26.702 1.00 95.19 234 GLY A N 1
ATOM 1841 C CA . GLY A 1 234 ? 16.623 -10.510 -27.705 1.00 95.19 234 GLY A CA 1
ATOM 1842 C C . GLY A 1 234 ? 17.099 -9.974 -29.054 1.00 95.19 234 GLY A C 1
ATOM 1843 O O . GLY A 1 234 ? 16.379 -10.144 -30.032 1.00 95.19 234 GLY A O 1
ATOM 1844 N N . ASP A 1 235 ? 18.303 -9.404 -29.124 1.00 97.44 235 ASP A N 1
ATOM 1845 C CA . ASP A 1 235 ? 18.917 -8.960 -30.370 1.00 97.44 235 ASP A CA 1
ATOM 1846 C C . ASP A 1 235 ? 19.531 -10.160 -31.102 1.00 97.44 235 ASP A C 1
ATOM 1848 O O . ASP A 1 235 ? 20.254 -10.980 -30.526 1.00 97.44 235 ASP A O 1
ATOM 1852 N N . GLU A 1 236 ? 19.208 -10.277 -32.387 1.00 96.88 236 GLU A N 1
ATOM 1853 C CA . GLU A 1 236 ? 19.680 -11.349 -33.255 1.00 96.88 236 GLU A CA 1
ATOM 1854 C C . GLU A 1 236 ? 21.026 -11.014 -33.917 1.00 96.88 236 GLU A C 1
ATOM 1856 O O . GLU A 1 236 ? 21.802 -11.935 -34.200 1.00 96.88 236 GLU A O 1
ATOM 1861 N N . THR A 1 237 ? 21.316 -9.733 -34.187 1.00 96.69 237 THR A N 1
ATOM 1862 C CA . THR A 1 237 ? 22.472 -9.311 -34.994 1.00 96.69 237 THR A CA 1
ATOM 1863 C C . THR A 1 237 ? 23.165 -8.090 -34.400 1.00 96.69 237 THR A C 1
ATOM 1865 O O . THR A 1 237 ? 22.721 -6.970 -34.561 1.00 96.69 237 THR A O 1
ATOM 1868 N N . ALA A 1 238 ? 24.365 -8.302 -33.861 1.00 96.31 238 ALA A N 1
ATOM 1869 C CA . ALA A 1 238 ? 25.163 -7.229 -33.279 1.00 96.31 238 ALA A CA 1
ATOM 1870 C C . ALA A 1 238 ? 25.484 -6.069 -34.248 1.00 96.31 238 ALA A C 1
ATOM 1872 O O . ALA A 1 238 ? 26.058 -6.295 -35.322 1.00 96.31 238 ALA A O 1
ATOM 1873 N N . ASN A 1 239 ? 25.343 -4.838 -33.755 1.00 93.12 239 ASN A N 1
ATOM 1874 C CA . ASN A 1 239 ? 25.650 -3.561 -34.409 1.00 93.12 239 ASN A CA 1
ATOM 1875 C C . ASN A 1 239 ? 24.850 -3.326 -35.699 1.00 93.12 239 ASN A C 1
ATOM 1877 O O . ASN A 1 239 ? 25.411 -2.841 -36.693 1.00 93.12 239 ASN A O 1
ATOM 1881 N N . ASP A 1 240 ? 23.577 -3.712 -35.717 1.00 94.69 240 ASP A N 1
ATOM 1882 C CA . ASP A 1 240 ? 22.674 -3.472 -36.845 1.00 94.69 240 ASP A CA 1
ATOM 1883 C C . ASP A 1 240 ? 21.681 -2.321 -36.606 1.00 94.69 240 ASP A C 1
ATOM 1885 O O . ASP A 1 240 ? 20.934 -1.962 -37.524 1.00 94.69 240 ASP A O 1
ATOM 1889 N N . GLY A 1 241 ? 21.737 -1.685 -35.432 1.00 94.62 241 GLY A N 1
ATOM 1890 C CA . GLY A 1 241 ? 20.841 -0.602 -35.038 1.00 94.62 241 GLY A CA 1
ATOM 1891 C C . GLY A 1 241 ? 19.544 -1.084 -34.399 1.00 94.62 241 GLY A C 1
ATOM 1892 O O . GLY A 1 241 ? 18.661 -0.262 -34.132 1.00 94.62 241 GLY A O 1
ATOM 1893 N N . VAL A 1 242 ? 19.391 -2.387 -34.152 1.00 96.81 242 VAL A N 1
ATOM 1894 C CA . VAL A 1 242 ? 18.252 -2.961 -33.437 1.00 96.81 242 VAL A CA 1
ATOM 1895 C C . VAL A 1 242 ? 18.629 -3.177 -31.977 1.00 96.81 242 VAL A C 1
ATOM 1897 O O . VAL A 1 242 ? 19.349 -4.094 -31.603 1.00 96.81 242 VAL A O 1
ATOM 1900 N N . TRP A 1 243 ? 18.078 -2.331 -31.117 1.00 97.69 243 TRP A N 1
ATOM 1901 C CA . TRP A 1 243 ? 18.308 -2.389 -29.682 1.00 97.69 243 TRP A CA 1
ATOM 1902 C C . TRP A 1 243 ? 17.189 -3.170 -29.011 1.00 97.69 243 TRP A C 1
ATOM 1904 O O . TRP A 1 243 ? 16.007 -2.903 -29.243 1.00 97.69 243 TRP A O 1
ATOM 1914 N N . THR A 1 244 ? 17.544 -4.110 -28.143 1.00 98.12 244 THR A N 1
ATOM 1915 C CA . THR A 1 244 ? 16.573 -4.968 -27.456 1.00 98.12 244 THR A CA 1
ATOM 1916 C C . THR A 1 244 ? 16.833 -5.087 -25.964 1.00 98.12 244 THR A C 1
ATOM 1918 O O . THR A 1 244 ? 17.948 -4.901 -25.482 1.00 98.12 244 THR A O 1
ATOM 1921 N N . THR A 1 245 ? 15.788 -5.388 -25.203 1.00 97.69 245 THR A N 1
ATOM 1922 C CA . THR A 1 245 ? 15.934 -5.841 -23.820 1.00 97.69 245 THR A CA 1
ATOM 1923 C C . THR A 1 245 ? 14.900 -6.914 -23.513 1.00 97.69 245 THR A C 1
ATOM 1925 O O . THR A 1 245 ? 13.776 -6.852 -24.020 1.00 97.69 245 THR A O 1
ATOM 1928 N N . VAL A 1 246 ? 15.270 -7.893 -22.686 1.00 96.94 246 VAL A N 1
ATOM 1929 C CA . VAL A 1 246 ? 14.360 -8.936 -22.198 1.00 96.94 246 VAL A CA 1
ATOM 1930 C C . VAL A 1 246 ? 14.016 -8.653 -20.745 1.00 96.94 246 VAL A C 1
ATOM 1932 O O . VAL A 1 246 ? 14.894 -8.583 -19.888 1.00 96.94 246 VAL A O 1
ATOM 1935 N N . LEU A 1 247 ? 12.723 -8.517 -20.479 1.00 94.12 247 LEU A N 1
ATOM 1936 C CA . LEU A 1 247 ? 12.149 -8.400 -19.151 1.00 94.12 247 LEU A CA 1
ATOM 1937 C C . LEU A 1 247 ? 11.476 -9.726 -18.813 1.00 94.12 247 LEU A C 1
ATOM 1939 O O . LEU A 1 247 ? 10.458 -10.088 -19.403 1.00 94.12 247 LEU A O 1
ATOM 1943 N N . ASP A 1 248 ? 12.064 -10.462 -17.879 1.00 90.31 248 ASP A N 1
ATOM 1944 C CA . ASP A 1 248 ? 11.462 -11.681 -17.356 1.00 90.31 248 ASP A CA 1
ATOM 1945 C C . ASP A 1 248 ? 10.407 -11.354 -16.294 1.00 90.31 248 ASP A C 1
ATOM 1947 O O . ASP A 1 248 ? 10.515 -10.367 -15.568 1.00 90.31 248 ASP A O 1
ATOM 1951 N N . SER A 1 249 ? 9.401 -12.222 -16.182 1.00 87.75 249 SER A N 1
ATOM 1952 C CA . SER A 1 249 ? 8.380 -12.162 -15.129 1.00 87.75 249 SER A CA 1
ATOM 1953 C C . SER A 1 249 ? 7.538 -10.877 -15.106 1.00 87.75 249 SER A C 1
ATOM 1955 O O . SER A 1 249 ? 7.141 -10.412 -14.040 1.00 87.75 249 SER A O 1
ATOM 1957 N N . VAL A 1 250 ? 7.201 -10.323 -16.272 1.00 89.00 250 VAL A N 1
ATOM 1958 C CA . VAL A 1 250 ? 6.231 -9.224 -16.375 1.00 89.00 250 VAL A CA 1
ATOM 1959 C C . VAL A 1 250 ? 4.827 -9.743 -16.035 1.00 89.00 250 VAL A C 1
ATOM 1961 O O . VAL A 1 250 ? 4.397 -10.767 -16.571 1.00 89.00 250 VAL A O 1
ATOM 1964 N N . VAL A 1 251 ? 4.129 -9.054 -15.126 1.00 87.12 251 VAL A N 1
ATOM 1965 C CA . VAL A 1 251 ? 2.867 -9.503 -14.512 1.00 87.12 251 VAL A CA 1
ATOM 1966 C C . VAL A 1 251 ? 1.646 -9.146 -15.370 1.00 87.12 251 VAL A C 1
ATOM 1968 O O . VAL A 1 251 ? 1.300 -7.986 -15.553 1.00 87.12 251 VAL A O 1
ATOM 1971 N N . GLY A 1 252 ? 0.911 -10.148 -15.836 1.00 83.56 252 GLY A N 1
ATOM 1972 C CA . GLY A 1 252 ? -0.363 -10.005 -16.540 1.00 83.56 252 GLY A CA 1
ATOM 1973 C C . GLY A 1 252 ? -1.582 -10.328 -15.660 1.00 83.56 252 GLY A C 1
ATOM 1974 O O . GLY A 1 252 ? -1.440 -11.095 -14.701 1.00 83.56 252 GLY A O 1
ATOM 1975 N N . PRO A 1 253 ? -2.790 -9.835 -16.010 1.00 82.19 253 PRO A N 1
ATOM 1976 C CA . PRO A 1 253 ? -3.111 -9.003 -17.183 1.00 82.19 253 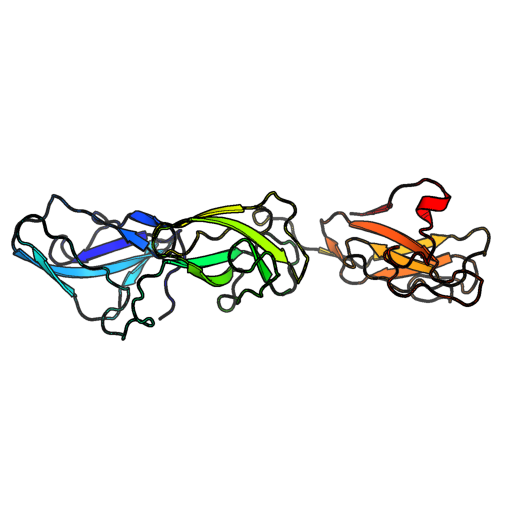PRO A CA 1
ATOM 1977 C C . PRO A 1 253 ? -3.065 -7.479 -16.912 1.00 82.19 253 PRO A C 1
ATOM 1979 O O . PRO A 1 253 ? -4.092 -6.803 -16.977 1.00 82.19 253 PRO A O 1
ATOM 1982 N N . ASN A 1 254 ? -1.890 -6.916 -16.611 1.00 83.62 254 ASN A N 1
ATOM 1983 C CA . ASN A 1 254 ? -1.712 -5.464 -16.517 1.00 83.62 254 ASN A CA 1
ATOM 1984 C C . ASN A 1 254 ? -1.442 -4.835 -17.891 1.00 83.62 254 ASN A C 1
ATOM 1986 O O . ASN A 1 254 ? -0.960 -5.491 -18.808 1.00 83.62 254 ASN A O 1
ATOM 1990 N N . SER A 1 255 ? -1.723 -3.538 -18.021 1.00 89.50 255 SER A N 1
ATOM 1991 C CA . SER A 1 255 ? -1.263 -2.726 -19.153 1.00 89.50 255 SER A CA 1
ATOM 1992 C C . SER A 1 255 ? -0.015 -1.952 -18.754 1.00 89.50 255 SER A C 1
ATOM 1994 O O . SER A 1 255 ? 0.035 -1.385 -17.661 1.00 89.50 255 SER A O 1
ATOM 1996 N N . TYR A 1 256 ? 0.973 -1.914 -19.642 1.00 92.75 256 TYR A N 1
ATOM 1997 C CA . TYR A 1 256 ? 2.266 -1.310 -19.368 1.00 92.75 256 TYR A CA 1
ATOM 1998 C C . TYR A 1 256 ? 2.624 -0.242 -20.393 1.00 92.75 256 TYR A C 1
ATOM 2000 O O . TYR A 1 256 ? 2.866 -0.552 -21.558 1.00 92.75 256 TYR A O 1
ATOM 2008 N N . GLU A 1 257 ? 2.737 1.004 -19.937 1.00 96.06 257 GLU A N 1
ATOM 2009 C CA . GLU A 1 257 ? 3.364 2.082 -20.705 1.00 96.06 257 GLU A CA 1
ATOM 2010 C C . GLU A 1 257 ? 4.891 1.978 -20.660 1.00 96.06 257 GLU A C 1
ATOM 2012 O O . GLU A 1 257 ? 5.461 1.701 -19.597 1.00 96.06 257 GLU A O 1
ATOM 2017 N N . TRP A 1 258 ? 5.553 2.263 -21.784 1.00 96.19 258 TRP A N 1
ATOM 2018 C CA . TRP A 1 258 ? 7.009 2.274 -21.911 1.00 96.19 258 TRP A CA 1
ATOM 2019 C C . TRP A 1 258 ? 7.528 3.183 -23.028 1.00 96.19 258 TRP A C 1
ATOM 2021 O O . TRP A 1 258 ? 6.795 3.669 -23.889 1.00 96.19 258 TRP A O 1
ATOM 2031 N N . GLY A 1 259 ? 8.840 3.385 -23.032 1.00 95.50 259 GLY A N 1
ATOM 2032 C CA . GLY A 1 259 ? 9.568 3.942 -24.163 1.00 95.50 259 GLY A CA 1
ATOM 2033 C C . GLY A 1 259 ? 11.072 3.761 -24.002 1.00 95.50 259 GLY A C 1
ATOM 2034 O O . GLY A 1 259 ? 11.534 2.981 -23.164 1.00 95.50 259 GLY A O 1
ATOM 2035 N N . ALA A 1 260 ? 11.831 4.496 -24.811 1.00 94.69 260 ALA A N 1
ATOM 2036 C CA . ALA A 1 260 ? 13.282 4.425 -24.833 1.00 94.69 260 ALA A CA 1
ATOM 2037 C C . ALA A 1 260 ? 13.931 5.813 -24.776 1.00 94.69 260 ALA A C 1
ATOM 2039 O O . ALA A 1 260 ? 13.392 6.805 -25.282 1.00 94.69 260 ALA A O 1
ATOM 2040 N N . ILE A 1 261 ? 15.105 5.860 -24.158 1.00 92.38 261 ILE A N 1
ATOM 2041 C CA . ILE A 1 261 ? 15.933 7.048 -23.978 1.00 92.38 261 ILE A CA 1
ATOM 2042 C C . ILE A 1 261 ? 17.341 6.756 -24.493 1.00 92.38 261 ILE A C 1
ATOM 2044 O O . ILE A 1 261 ? 17.895 5.706 -24.184 1.00 92.38 261 ILE A O 1
ATOM 2048 N N . ASP A 1 262 ? 17.916 7.684 -25.253 1.00 92.00 262 ASP A N 1
ATOM 2049 C CA . ASP A 1 262 ? 19.361 7.702 -25.491 1.00 92.00 262 ASP A CA 1
ATOM 2050 C C . ASP A 1 262 ? 20.031 8.447 -24.336 1.00 92.00 262 ASP A C 1
ATOM 2052 O O . ASP A 1 262 ? 19.707 9.612 -24.078 1.00 92.00 262 ASP A O 1
ATOM 2056 N N . THR A 1 263 ? 20.900 7.765 -23.593 1.00 90.62 263 THR A N 1
ATOM 2057 C CA . THR A 1 263 ? 21.570 8.324 -22.412 1.00 90.62 263 THR A CA 1
ATOM 2058 C C . THR A 1 263 ? 22.915 8.968 -22.719 1.00 90.62 263 THR A C 1
ATOM 2060 O O . THR A 1 263 ? 23.434 9.676 -21.851 1.00 90.62 263 THR A O 1
ATOM 2063 N N . ASP A 1 264 ? 23.452 8.806 -23.931 1.00 87.19 264 ASP A N 1
ATOM 2064 C CA . ASP A 1 264 ? 24.619 9.550 -24.410 1.00 87.19 264 ASP A CA 1
ATOM 2065 C C . ASP A 1 264 ? 24.185 10.861 -25.086 1.00 87.19 264 ASP A C 1
ATOM 2067 O O . ASP A 1 264 ? 23.333 10.887 -25.966 1.00 87.19 264 ASP A O 1
ATOM 2071 N N . ASN A 1 265 ? 24.786 11.986 -24.697 1.00 79.62 265 ASN A N 1
ATOM 2072 C CA . ASN A 1 265 ? 24.487 13.290 -25.299 1.00 79.62 265 ASN A CA 1
ATOM 2073 C C . ASN A 1 265 ? 25.420 13.645 -26.473 1.00 79.62 265 ASN A C 1
ATOM 2075 O O . ASN A 1 265 ? 25.417 14.787 -26.947 1.00 79.62 265 ASN A O 1
ATOM 2079 N N . GLY A 1 266 ? 26.297 12.730 -26.898 1.00 78.56 266 GLY A N 1
ATOM 2080 C CA . GLY A 1 266 ? 27.215 12.910 -28.029 1.00 78.56 266 GLY A CA 1
ATOM 2081 C C . GLY A 1 266 ? 28.313 13.959 -27.802 1.00 78.56 266 GLY A C 1
ATOM 2082 O O . GLY A 1 266 ? 29.046 14.321 -28.723 1.00 78.56 266 GLY A O 1
ATOM 2083 N N . ASN A 1 267 ? 28.441 14.474 -26.578 1.00 81.12 267 ASN A N 1
ATOM 2084 C CA . ASN A 1 267 ? 29.423 15.486 -26.175 1.00 81.12 267 ASN A CA 1
ATOM 2085 C C . ASN A 1 267 ? 30.344 14.996 -25.037 1.00 81.12 267 ASN A C 1
ATOM 2087 O O . ASN A 1 267 ? 31.048 15.799 -24.422 1.00 81.12 267 ASN A O 1
ATOM 2091 N N . GLY A 1 268 ? 30.339 13.684 -24.768 1.00 78.00 268 GLY A N 1
ATOM 2092 C CA . GLY A 1 268 ? 31.097 13.049 -23.689 1.00 78.00 268 GLY A CA 1
ATOM 2093 C C . GLY A 1 268 ? 30.437 13.146 -22.312 1.00 78.00 268 GLY A C 1
ATOM 2094 O O . GLY A 1 268 ? 31.073 12.794 -21.320 1.00 78.00 268 GLY A O 1
ATOM 2095 N N . THR A 1 269 ? 29.194 13.631 -22.239 1.00 80.25 269 THR A N 1
ATOM 2096 C CA . THR A 1 269 ? 28.359 13.561 -21.036 1.00 80.25 269 THR A CA 1
ATOM 2097 C C . THR A 1 269 ? 27.272 12.518 -21.228 1.00 80.25 269 THR A C 1
ATOM 2099 O O . THR A 1 269 ? 26.676 12.437 -22.302 1.00 80.25 269 THR A O 1
ATOM 2102 N N . SER A 1 270 ? 26.996 11.763 -20.172 1.00 84.00 270 SER A N 1
ATOM 2103 C CA . SER A 1 270 ? 25.832 10.897 -20.080 1.00 84.00 270 SER A CA 1
ATOM 2104 C C . SER A 1 270 ? 24.824 11.501 -19.119 1.00 84.00 270 SER A C 1
ATOM 2106 O O . SER A 1 270 ? 25.156 12.312 -18.254 1.00 84.00 270 SER A O 1
ATOM 2108 N N . CYS A 1 271 ? 23.589 11.077 -19.274 1.00 81.12 271 CYS A N 1
ATOM 2109 C CA . CYS A 1 271 ? 22.546 11.330 -18.308 1.00 81.12 271 CYS A CA 1
ATOM 2110 C C . CYS A 1 271 ? 22.851 10.675 -16.933 1.00 81.12 271 CYS A C 1
ATOM 2112 O O . CYS A 1 271 ? 23.402 9.572 -16.894 1.00 81.12 271 CYS A O 1
ATOM 2114 N N . GLU A 1 272 ? 22.545 11.355 -15.815 1.00 78.62 272 GLU A N 1
ATOM 2115 C CA . GLU A 1 272 ? 22.808 10.854 -14.450 1.00 78.62 272 GLU A CA 1
ATOM 2116 C C . GLU A 1 272 ? 21.579 10.160 -13.845 1.00 78.62 272 GLU A C 1
ATOM 2118 O O . GLU A 1 272 ? 21.710 9.073 -13.284 1.00 78.62 272 GLU A O 1
ATOM 2123 N N . VAL A 1 273 ? 20.395 10.778 -13.951 1.00 74.56 273 VAL A N 1
ATOM 2124 C CA . VAL A 1 273 ? 19.150 10.283 -13.317 1.00 74.56 273 VAL A CA 1
ATOM 2125 C C . VAL A 1 273 ? 18.175 9.703 -14.343 1.00 74.56 273 VAL A C 1
ATOM 2127 O O . VAL A 1 273 ? 17.447 8.753 -14.066 1.00 74.56 273 VAL A O 1
ATOM 2130 N N . CYS A 1 274 ? 18.189 10.239 -15.561 1.00 76.81 274 CYS A N 1
ATOM 2131 C CA . CYS A 1 274 ? 17.472 9.711 -16.733 1.00 76.81 274 CYS A CA 1
ATOM 2132 C C . CYS A 1 274 ? 15.961 9.684 -16.610 1.00 76.81 274 CYS A C 1
ATOM 2134 O O . CYS A 1 274 ? 15.252 8.937 -17.290 1.00 76.81 274 CYS A O 1
ATOM 2136 N N . ASP A 1 275 ? 15.468 10.626 -15.819 1.00 71.75 275 ASP A N 1
ATOM 2137 C CA . ASP A 1 275 ? 14.080 11.041 -15.683 1.00 71.75 275 ASP A CA 1
ATOM 2138 C C . ASP A 1 275 ? 13.795 12.392 -16.375 1.00 71.75 275 ASP A C 1
ATOM 2140 O O . ASP A 1 275 ? 12.656 12.853 -16.371 1.00 71.75 275 ASP A O 1
ATOM 2144 N N . GLY A 1 276 ? 14.807 13.008 -17.003 1.00 68.50 276 GLY A N 1
ATOM 2145 C CA . GLY A 1 276 ? 14.719 14.314 -17.664 1.00 68.50 276 GLY A CA 1
ATOM 2146 C C . GLY A 1 276 ? 14.834 15.516 -16.718 1.00 68.50 276 GLY A C 1
ATOM 2147 O O . GLY A 1 276 ? 14.780 16.656 -17.183 1.00 68.50 276 GLY A O 1
ATOM 2148 N N . SER A 1 277 ? 15.004 15.297 -15.410 1.00 72.56 277 SER A N 1
ATOM 2149 C CA . SER A 1 277 ? 15.153 16.364 -14.409 1.00 72.56 277 SER A CA 1
ATOM 2150 C C . SER A 1 277 ? 16.531 17.031 -14.440 1.00 72.56 277 SER A C 1
ATOM 2152 O O . SER A 1 277 ? 16.658 18.218 -14.132 1.00 72.56 277 SER A O 1
ATOM 2154 N N . ASP A 1 278 ? 17.552 16.285 -14.858 1.00 72.44 278 ASP A N 1
ATOM 2155 C CA . ASP A 1 278 ? 18.937 16.737 -14.993 1.00 72.44 278 ASP A CA 1
ATOM 2156 C C . ASP A 1 278 ? 19.208 17.451 -16.333 1.00 72.44 278 ASP A C 1
ATOM 2158 O O . ASP A 1 278 ? 20.267 18.053 -16.513 1.00 72.44 278 ASP A O 1
ATOM 2162 N N . GLY A 1 279 ? 18.231 17.456 -17.248 1.00 72.25 279 GLY A N 1
ATOM 2163 C CA . GLY A 1 279 ? 18.338 18.072 -18.571 1.00 72.25 279 GLY A CA 1
ATOM 2164 C C . GLY A 1 279 ? 19.226 17.298 -19.549 1.00 72.25 279 GLY A C 1
ATOM 2165 O O . GLY A 1 279 ? 19.597 17.856 -20.584 1.00 72.25 279 GLY A O 1
ATOM 2166 N N . TYR A 1 280 ? 19.560 16.046 -19.230 1.00 80.19 280 TYR A N 1
ATOM 2167 C CA . TYR A 1 280 ? 20.380 15.162 -20.051 1.00 80.19 280 TYR A CA 1
ATOM 2168 C C . TYR A 1 280 ? 19.582 13.935 -20.512 1.00 80.19 280 TYR A C 1
ATOM 2170 O O . TYR A 1 280 ? 18.594 13.534 -19.898 1.00 80.19 280 TYR A O 1
ATOM 2178 N N . GLY A 1 281 ? 20.033 13.325 -21.609 1.00 84.62 281 GLY A N 1
ATOM 2179 C CA . GLY A 1 281 ? 19.361 12.202 -22.255 1.00 84.62 281 GLY A CA 1
ATOM 2180 C C . GLY A 1 281 ? 18.202 12.637 -23.156 1.00 84.62 281 GLY A C 1
ATOM 2181 O O . GLY A 1 281 ? 17.517 13.633 -22.913 1.00 84.62 281 GLY A O 1
ATOM 2182 N N . THR A 1 282 ? 17.979 11.884 -24.232 1.00 88.00 282 THR A N 1
ATOM 2183 C CA . THR A 1 282 ? 16.972 12.207 -25.252 1.00 88.00 282 THR A CA 1
ATOM 2184 C C . THR A 1 282 ? 15.851 11.175 -25.245 1.00 88.00 282 THR A C 1
ATOM 2186 O O . THR A 1 282 ? 16.066 10.022 -25.611 1.00 88.00 282 THR A O 1
ATOM 2189 N N . TRP A 1 283 ? 14.634 11.580 -24.860 1.00 91.00 283 TRP A N 1
ATOM 2190 C CA . TRP A 1 283 ? 13.449 10.722 -24.992 1.00 91.00 283 TRP A CA 1
ATOM 2191 C C . TRP A 1 283 ? 13.100 10.540 -26.469 1.00 91.00 283 TRP A C 1
ATOM 2193 O O . TRP A 1 283 ? 12.708 11.497 -27.142 1.00 91.00 283 TRP A O 1
ATOM 2203 N N . LEU A 1 284 ? 13.248 9.319 -26.982 1.00 91.38 284 LEU A N 1
ATOM 2204 C CA . LEU A 1 284 ? 13.271 9.080 -28.427 1.00 91.38 284 LEU A CA 1
ATOM 2205 C C . LEU A 1 284 ? 11.895 9.275 -29.077 1.00 91.38 284 LEU A C 1
ATOM 2207 O O . LEU A 1 284 ? 11.800 9.841 -30.164 1.00 91.38 284 LEU A O 1
ATOM 2211 N N . LEU A 1 285 ? 10.814 8.921 -28.376 1.00 91.00 285 LEU A N 1
ATOM 2212 C CA . LEU A 1 285 ? 9.442 9.118 -28.863 1.00 91.00 285 LEU A CA 1
ATOM 2213 C C . LEU A 1 285 ? 9.083 10.610 -29.005 1.00 91.00 285 LEU A C 1
ATOM 2215 O O . LEU A 1 285 ? 8.366 10.992 -29.931 1.00 91.00 285 LEU A O 1
ATOM 2219 N N . SER A 1 286 ? 9.677 11.486 -28.182 1.00 88.88 286 SER A N 1
ATOM 2220 C CA . SER A 1 286 ? 9.500 12.942 -28.311 1.00 88.88 286 SER A CA 1
ATOM 2221 C C . SER A 1 286 ? 10.094 13.504 -29.604 1.00 88.88 286 SER A C 1
ATOM 2223 O O . SER A 1 286 ? 9.582 14.500 -30.114 1.00 88.88 286 SER A O 1
ATOM 2225 N N . LEU A 1 287 ? 11.152 12.891 -30.153 1.00 88.06 287 LEU A N 1
ATOM 2226 C CA . LEU A 1 287 ? 11.777 13.345 -31.405 1.00 88.06 287 LEU A CA 1
ATOM 2227 C C . LEU A 1 287 ? 10.851 13.168 -32.610 1.00 88.06 287 LEU A C 1
ATOM 2229 O O . LEU A 1 287 ? 10.916 13.947 -33.561 1.00 88.06 287 LEU A O 1
ATOM 2233 N N . ILE A 1 288 ? 9.992 12.151 -32.553 1.00 88.44 288 ILE A N 1
ATOM 2234 C CA . ILE A 1 288 ? 9.026 11.823 -33.604 1.00 88.44 288 ILE A CA 1
ATOM 2235 C C . ILE A 1 288 ? 7.603 12.292 -33.273 1.00 88.44 288 ILE A C 1
ATOM 2237 O O . ILE A 1 288 ? 6.720 12.195 -34.118 1.00 88.44 288 ILE A O 1
ATOM 2241 N N . GLY A 1 289 ? 7.390 12.871 -32.086 1.00 91.00 289 GLY A N 1
ATOM 2242 C CA . GLY A 1 289 ? 6.093 13.392 -31.653 1.00 91.00 289 GLY A CA 1
ATOM 2243 C C . GLY A 1 289 ? 5.077 12.310 -31.282 1.00 91.00 289 GLY A C 1
ATOM 2244 O O . GLY A 1 289 ? 3.878 12.579 -31.324 1.00 91.00 289 GLY A O 1
ATOM 2245 N N . GLU A 1 290 ? 5.547 11.116 -30.924 1.00 92.62 290 GLU A N 1
ATOM 2246 C CA . GLU A 1 290 ? 4.705 9.984 -30.536 1.00 92.62 290 GLU A CA 1
ATOM 2247 C C . GLU A 1 290 ? 4.584 9.880 -29.004 1.00 92.62 290 GLU A C 1
ATOM 2249 O O . GLU A 1 290 ? 5.511 10.262 -28.278 1.00 92.62 290 GLU A O 1
ATOM 2254 N N . PRO A 1 291 ? 3.450 9.378 -28.482 1.00 93.50 291 PRO A N 1
ATOM 2255 C CA . PRO A 1 291 ? 3.306 9.077 -27.063 1.00 93.50 291 PRO A CA 1
ATOM 2256 C C . PRO A 1 291 ? 4.111 7.828 -26.673 1.00 93.50 291 PRO A C 1
ATOM 2258 O O . PRO A 1 291 ? 4.633 7.105 -27.529 1.00 93.50 291 PRO A O 1
ATOM 2261 N N . ASN A 1 292 ? 4.167 7.556 -25.365 1.00 94.69 292 ASN A N 1
ATOM 2262 C CA . ASN A 1 292 ? 4.650 6.278 -24.839 1.00 94.69 292 ASN A CA 1
ATOM 2263 C C . ASN A 1 292 ? 3.929 5.110 -25.525 1.00 94.69 292 ASN A C 1
ATOM 2265 O O . ASN A 1 292 ? 2.754 5.208 -25.881 1.00 94.69 292 ASN A O 1
ATOM 2269 N N . GLN A 1 293 ? 4.654 4.018 -25.724 1.00 96.19 293 GLN A N 1
ATOM 2270 C CA . GLN A 1 293 ? 4.107 2.787 -26.278 1.00 96.19 293 GLN A CA 1
ATOM 2271 C C . GLN A 1 293 ? 3.449 1.965 -25.165 1.00 96.19 293 GLN A C 1
ATOM 2273 O O . GLN A 1 293 ? 3.818 2.096 -23.999 1.00 96.19 293 GLN A O 1
ATOM 2278 N N . GLU A 1 294 ? 2.506 1.095 -25.521 1.00 95.31 294 GLU A N 1
ATOM 2279 C CA . GLU A 1 294 ? 1.773 0.254 -24.568 1.00 95.31 294 GLU A CA 1
ATOM 2280 C C . GLU A 1 294 ? 1.779 -1.219 -24.992 1.00 95.31 294 GLU A C 1
ATOM 2282 O O . GLU A 1 294 ? 1.736 -1.531 -26.185 1.00 95.31 294 GLU A O 1
ATOM 2287 N N . PHE A 1 295 ? 1.801 -2.131 -24.017 1.00 92.62 295 PHE A N 1
ATOM 2288 C CA . PHE A 1 295 ? 1.492 -3.551 -24.218 1.00 92.62 295 PHE A CA 1
ATOM 2289 C C . PHE A 1 295 ? 0.653 -4.117 -23.061 1.00 92.62 295 PHE A C 1
ATOM 2291 O O . PHE A 1 295 ? 0.567 -3.506 -21.994 1.00 92.62 295 PHE A O 1
ATOM 2298 N N . THR A 1 296 ? 0.035 -5.279 -23.294 1.00 87.25 296 THR A N 1
ATOM 2299 C CA . THR A 1 296 ? -0.848 -6.011 -22.365 1.00 87.25 296 THR A CA 1
ATOM 2300 C C . THR A 1 296 ? -0.521 -7.493 -22.346 1.00 87.25 296 THR A C 1
ATOM 2302 O O . THR A 1 296 ? -0.282 -8.013 -23.463 1.00 87.25 296 THR A O 1
#

Organism: NCBI:txid408172

Sequence (296 aa):
APGFTDTTSTLVIRGSMNGWSGNDWDMSNIGGDYWTYASDTLSDGDYEYKYVVIDNMGTESWESTDNRTLSVSGDTDLPQDYWENGTTPPYTETDSIDVWFRVSTAGILGYDGDTMYIAGYMNSWNGEPLTQEGDSEFWSRHYTFDPSGTTVGYKFQHGLDGWESINNRMATLSADTTLGWVYFNNEPPTDAEVLYATVTLTLVDEANGFQDIRFKGTMTNWAVVQGYDDGTNGDETANDGVWTTVLDSVVGPNSYEWGAIDTDNGNGTSCEVCDGSDGYGTWLLSLIGEPNQEFT